Protein AF-A0A445HXG4-F1 (afdb_monomer_lite)

Structure (mmCIF, N/CA/C/O backbone):
data_AF-A0A445HXG4-F1
#
_entry.id   AF-A0A445HXG4-F1
#
loop_
_atom_site.group_PDB
_atom_site.id
_atom_site.type_symbol
_atom_site.label_atom_id
_atom_site.label_alt_id
_atom_site.label_comp_id
_atom_site.label_asym_id
_atom_site.label_entity_id
_atom_site.label_seq_id
_atom_site.pdbx_PDB_ins_code
_atom_site.Cartn_x
_atom_site.Cartn_y
_atom_site.Cartn_z
_atom_site.occupancy
_atom_site.B_iso_or_equiv
_atom_site.auth_seq_id
_atom_site.auth_comp_id
_atom_site.auth_asym_id
_atom_site.auth_atom_id
_atom_site.pdbx_PDB_model_num
ATOM 1 N N . MET A 1 1 ? 8.205 -11.556 -1.031 1.00 90.38 1 MET A N 1
ATOM 2 C CA . MET A 1 1 ? 7.717 -12.952 -0.885 1.00 90.38 1 MET A CA 1
ATOM 3 C C . MET A 1 1 ? 8.043 -13.548 0.483 1.00 90.38 1 MET A C 1
ATOM 5 O O . MET A 1 1 ? 7.113 -13.716 1.252 1.00 90.38 1 MET A O 1
ATOM 9 N N . HIS A 1 2 ? 9.310 -13.833 0.822 1.00 92.19 2 HIS A N 1
ATOM 10 C CA . HIS A 1 2 ? 9.654 -14.517 2.085 1.00 92.19 2 HIS A CA 1
ATOM 11 C C . HIS A 1 2 ? 9.122 -13.829 3.350 1.00 92.19 2 HIS A C 1
ATOM 13 O O . HIS A 1 2 ? 8.624 -14.517 4.227 1.00 92.19 2 HIS A O 1
ATOM 19 N N . ALA A 1 3 ? 9.141 -12.494 3.415 1.00 92.19 3 ALA A N 1
ATOM 20 C CA . ALA A 1 3 ? 8.536 -11.758 4.528 1.00 92.19 3 ALA A CA 1
ATOM 21 C C . ALA A 1 3 ? 7.032 -12.061 4.690 1.00 92.19 3 ALA A C 1
ATOM 23 O O . ALA A 1 3 ? 6.574 -12.327 5.792 1.00 92.19 3 ALA A O 1
ATOM 24 N N . LEU A 1 4 ? 6.277 -12.116 3.585 1.00 95.38 4 LEU A N 1
ATOM 25 C CA . LEU A 1 4 ? 4.840 -12.421 3.608 1.00 95.38 4 LEU A CA 1
ATOM 26 C C . LEU A 1 4 ? 4.552 -13.859 4.058 1.00 95.38 4 LEU A C 1
ATOM 28 O O . LEU A 1 4 ? 3.513 -14.112 4.650 1.00 95.38 4 LEU A O 1
ATOM 32 N N . MET A 1 5 ? 5.476 -14.792 3.811 1.00 94.62 5 MET A N 1
ATOM 33 C CA . MET A 1 5 ? 5.358 -16.182 4.274 1.00 94.62 5 MET A CA 1
ATOM 34 C C . MET A 1 5 ? 5.528 -16.325 5.792 1.00 94.62 5 MET A C 1
ATOM 36 O O . MET A 1 5 ? 5.181 -17.366 6.340 1.00 94.62 5 MET A O 1
ATOM 40 N N . LEU A 1 6 ? 6.089 -15.314 6.463 1.00 95.38 6 LEU A N 1
ATOM 41 C CA . LEU A 1 6 ? 6.275 -15.294 7.915 1.00 95.38 6 LEU A CA 1
ATOM 42 C C . LEU A 1 6 ? 5.121 -14.602 8.648 1.00 95.38 6 LEU A C 1
ATOM 44 O O . LEU A 1 6 ? 5.099 -14.609 9.877 1.00 95.38 6 LEU A O 1
ATOM 48 N N . VAL A 1 7 ? 4.186 -13.981 7.922 1.00 95.56 7 VAL A N 1
ATOM 49 C CA . VAL A 1 7 ? 3.043 -13.289 8.524 1.00 95.56 7 VAL A CA 1
ATOM 50 C C . VAL A 1 7 ? 2.136 -14.333 9.188 1.00 95.56 7 VAL A C 1
ATOM 52 O O . VAL A 1 7 ? 1.724 -15.276 8.515 1.00 95.56 7 VAL A O 1
ATOM 55 N N . PRO A 1 8 ? 1.809 -14.193 10.487 1.00 94.25 8 PRO A N 1
ATOM 56 C CA . PRO A 1 8 ? 1.077 -15.223 11.230 1.00 94.25 8 PRO A CA 1
ATOM 57 C C . PRO A 1 8 ? -0.444 -15.211 10.985 1.00 94.25 8 PRO A C 1
ATOM 59 O O . PRO A 1 8 ? -1.157 -16.033 11.554 1.00 94.25 8 PRO A O 1
ATOM 62 N N . TYR A 1 9 ? -0.943 -14.279 10.170 1.00 95.94 9 TYR A N 1
ATOM 63 C CA . TYR A 1 9 ? -2.364 -14.076 9.879 1.00 95.94 9 TYR A CA 1
ATOM 64 C C . TYR A 1 9 ? -2.773 -14.686 8.533 1.00 95.94 9 TYR A C 1
ATOM 66 O O . TYR A 1 9 ? -1.938 -14.881 7.647 1.00 95.94 9 TYR A O 1
ATOM 74 N N . ASP A 1 10 ? -4.078 -14.903 8.344 1.00 95.69 10 ASP A N 1
ATOM 75 C CA . ASP A 1 10 ? -4.639 -15.303 7.052 1.00 95.69 10 ASP A CA 1
ATOM 76 C C . ASP A 1 10 ? -4.380 -14.217 5.997 1.00 95.69 10 ASP A C 1
ATOM 78 O O . ASP A 1 10 ? -4.964 -13.131 6.025 1.00 95.69 10 ASP A O 1
ATOM 82 N N . LEU A 1 11 ? -3.488 -14.516 5.051 1.00 96.25 11 LEU A N 1
ATOM 83 C CA . LEU A 1 11 ? -2.989 -13.551 4.077 1.00 96.25 11 LEU A CA 1
ATOM 84 C C . LEU A 1 11 ? -3.405 -13.920 2.650 1.00 96.25 11 LEU A C 1
ATOM 86 O O . LEU A 1 11 ? -3.175 -15.034 2.173 1.00 96.25 11 LEU A O 1
ATOM 90 N N . VAL A 1 12 ? -3.962 -12.938 1.935 1.00 97.69 12 VAL A N 1
ATOM 91 C CA . VAL A 1 12 ? -4.181 -12.994 0.484 1.00 97.69 12 VAL A CA 1
ATOM 92 C C . VAL A 1 12 ? -3.218 -12.031 -0.195 1.00 97.69 12 VAL A C 1
ATOM 94 O O . VAL A 1 12 ? -3.298 -10.820 -0.001 1.00 97.69 12 VAL A O 1
ATOM 97 N N . TRP A 1 13 ? -2.320 -12.558 -1.022 1.00 97.56 13 TRP A N 1
ATOM 98 C CA . TRP A 1 13 ? -1.345 -11.749 -1.742 1.00 97.56 13 TRP A CA 1
ATOM 99 C C . TRP A 1 13 ? -1.874 -11.364 -3.126 1.00 97.56 13 TRP A C 1
ATOM 101 O O . TRP A 1 13 ? -1.928 -12.186 -4.042 1.00 97.56 13 TRP A O 1
ATOM 111 N N . ILE A 1 14 ? -2.286 -10.105 -3.282 1.00 98.19 14 ILE A N 1
ATOM 112 C CA . ILE A 1 14 ? -2.720 -9.558 -4.572 1.00 98.19 14 ILE A CA 1
ATOM 113 C C . ILE A 1 14 ? -1.498 -8.994 -5.297 1.00 98.19 14 ILE A C 1
ATOM 115 O O . ILE A 1 14 ? -0.898 -8.023 -4.842 1.00 98.19 14 ILE A O 1
ATOM 119 N N . VAL A 1 15 ? -1.144 -9.594 -6.429 1.00 97.75 15 VAL A N 1
ATOM 120 C CA . VAL A 1 15 ? -0.002 -9.189 -7.254 1.00 97.75 15 VAL A CA 1
ATOM 121 C C . VAL A 1 15 ? -0.532 -8.568 -8.536 1.00 97.75 15 VAL A C 1
ATOM 123 O O . VAL A 1 15 ? -1.173 -9.247 -9.339 1.00 97.75 15 VAL A O 1
ATOM 126 N N . VAL A 1 16 ? -0.271 -7.273 -8.717 1.00 97.81 16 VAL A N 1
ATOM 127 C CA . VAL A 1 16 ? -0.623 -6.538 -9.936 1.00 97.81 16 VAL A CA 1
ATOM 128 C C . VAL A 1 16 ? 0.629 -6.371 -10.783 1.00 97.81 16 VAL A C 1
ATOM 130 O O . VAL A 1 16 ? 1.567 -5.696 -10.375 1.00 97.81 16 VAL A O 1
ATOM 133 N N . GLU A 1 17 ? 0.643 -6.973 -11.965 1.00 96.31 17 GLU A N 1
ATOM 134 C CA . GLU A 1 17 ? 1.802 -6.977 -12.856 1.00 96.31 17 GLU A CA 1
ATOM 135 C C . GLU A 1 17 ? 1.630 -5.979 -14.005 1.00 96.31 17 GLU A C 1
ATOM 137 O O . GLU A 1 17 ? 0.661 -6.042 -14.763 1.00 96.31 17 GLU A O 1
ATOM 142 N N . ALA A 1 18 ? 2.575 -5.051 -14.156 1.00 94.81 18 ALA A N 1
ATOM 143 C CA . ALA A 1 18 ? 2.566 -4.096 -15.260 1.00 94.81 18 ALA A CA 1
ATOM 144 C C . ALA A 1 18 ? 2.955 -4.773 -16.585 1.00 94.81 18 ALA A C 1
ATOM 146 O O . ALA A 1 18 ? 3.978 -5.442 -16.679 1.00 94.81 18 ALA A O 1
ATOM 147 N N . GLY A 1 19 ? 2.188 -4.526 -17.645 1.00 94.06 19 GLY A N 1
ATOM 148 C CA . GLY A 1 19 ? 2.407 -5.112 -18.968 1.00 94.06 19 GLY A CA 1
ATOM 149 C C . GLY A 1 19 ? 1.677 -6.435 -19.219 1.00 94.06 19 GLY A C 1
ATOM 150 O O . GLY A 1 19 ? 1.818 -6.978 -20.314 1.00 94.06 19 GLY A O 1
ATOM 151 N N . GLY A 1 20 ? 0.869 -6.905 -18.265 1.00 95.44 20 GLY A N 1
ATOM 152 C CA . GLY A 1 20 ? 0.110 -8.155 -18.355 1.00 95.44 20 GLY A CA 1
ATOM 153 C C . GLY A 1 20 ? 0.693 -9.279 -17.496 1.00 95.44 20 GLY A C 1
ATOM 154 O O . GLY A 1 20 ? 1.816 -9.186 -17.022 1.00 95.44 20 GLY A O 1
ATOM 155 N N . VAL A 1 21 ? -0.102 -10.332 -17.289 1.00 96.00 21 VAL A N 1
ATOM 156 C CA . VAL A 1 21 ? 0.290 -11.521 -16.515 1.00 96.00 21 VAL A CA 1
ATOM 157 C C . VAL A 1 21 ? 1.364 -12.304 -17.268 1.00 96.00 21 VAL A C 1
ATOM 159 O O . VAL A 1 21 ? 1.164 -12.631 -18.441 1.00 96.00 21 VAL A O 1
ATOM 162 N N . THR A 1 22 ? 2.459 -12.650 -16.592 1.00 95.25 22 THR A N 1
ATOM 163 C CA . THR A 1 22 ? 3.532 -13.488 -17.150 1.00 95.25 22 THR A CA 1
ATOM 164 C C . THR A 1 22 ? 3.681 -14.825 -16.419 1.00 95.25 22 THR A C 1
ATOM 166 O O . THR A 1 22 ? 3.305 -14.972 -15.251 1.00 95.25 22 THR A O 1
ATOM 169 N N . ASN A 1 23 ? 4.243 -15.822 -17.112 1.00 95.25 23 ASN A N 1
ATOM 170 C CA . ASN A 1 23 ? 4.499 -17.146 -16.533 1.00 95.25 23 ASN A CA 1
ATOM 171 C C . ASN A 1 23 ? 5.637 -17.097 -15.507 1.00 95.25 23 ASN A C 1
ATOM 173 O O . ASN A 1 23 ? 5.650 -17.872 -14.552 1.00 95.25 23 ASN A O 1
ATOM 177 N N . GLU A 1 24 ? 6.584 -16.185 -15.699 1.00 92.12 24 GLU A N 1
ATOM 178 C CA . GLU A 1 24 ? 7.724 -15.949 -14.827 1.00 92.12 24 GLU A CA 1
ATOM 179 C C . GLU A 1 24 ? 7.242 -15.484 -13.450 1.00 92.12 24 GLU A C 1
ATOM 181 O O . GLU A 1 24 ? 7.536 -16.132 -12.441 1.00 92.12 24 GLU A O 1
ATOM 186 N N . THR A 1 25 ? 6.423 -14.429 -13.414 1.00 94.00 25 THR A N 1
ATOM 187 C CA . THR A 1 25 ? 5.822 -13.925 -12.173 1.00 94.00 25 THR A CA 1
ATOM 188 C C . THR A 1 25 ? 4.926 -14.986 -11.536 1.00 94.00 25 THR A C 1
ATOM 190 O O . THR A 1 25 ? 5.062 -15.252 -10.340 1.00 94.00 25 THR A O 1
ATOM 193 N N . ALA A 1 26 ? 4.085 -15.668 -12.326 1.00 95.56 26 ALA A N 1
ATOM 194 C CA . ALA A 1 26 ? 3.209 -16.735 -11.836 1.00 95.56 26 ALA A CA 1
ATOM 195 C C . ALA A 1 26 ? 3.989 -17.898 -11.186 1.00 95.56 26 ALA A C 1
ATOM 197 O O . ALA A 1 26 ? 3.610 -18.394 -10.125 1.00 95.56 26 ALA A O 1
ATOM 198 N N . SER A 1 27 ? 5.113 -18.307 -11.782 1.00 94.44 27 SER A N 1
ATOM 199 C CA . SER A 1 27 ? 5.988 -19.360 -11.251 1.00 94.44 27 SER A CA 1
ATOM 200 C C . SER A 1 27 ? 6.65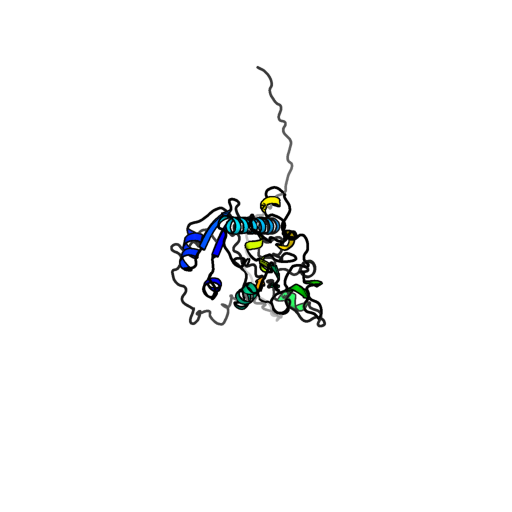4 -18.948 -9.935 1.00 94.44 27 SER A C 1
ATOM 202 O O . SER A 1 27 ? 6.747 -19.755 -9.008 1.00 94.44 27 SER A O 1
ATOM 204 N N . ILE A 1 28 ? 7.079 -17.686 -9.808 1.00 93.06 28 ILE A N 1
ATOM 205 C CA . ILE A 1 28 ? 7.682 -17.161 -8.574 1.00 93.06 28 ILE A CA 1
ATOM 206 C C . ILE A 1 28 ? 6.658 -17.145 -7.439 1.00 93.06 28 ILE A C 1
ATOM 208 O O . ILE A 1 28 ? 6.927 -17.677 -6.362 1.00 93.06 28 ILE A O 1
ATOM 212 N N . ILE A 1 29 ? 5.476 -16.570 -7.667 1.00 95.56 29 ILE A N 1
ATOM 213 C CA . ILE A 1 29 ? 4.462 -16.439 -6.613 1.00 95.56 29 ILE A CA 1
ATOM 214 C C . ILE A 1 29 ? 3.883 -17.801 -6.208 1.00 95.56 29 ILE A C 1
ATOM 216 O O . ILE A 1 29 ? 3.601 -18.003 -5.028 1.00 95.56 29 ILE A O 1
ATOM 220 N N . ALA A 1 30 ? 3.794 -18.767 -7.132 1.00 94.25 30 ALA A N 1
ATOM 221 C CA . ALA A 1 30 ? 3.345 -20.127 -6.831 1.00 94.25 30 ALA A CA 1
ATOM 222 C C . ALA A 1 30 ? 4.255 -20.837 -5.813 1.00 94.25 30 ALA A C 1
ATOM 224 O O . ALA A 1 30 ? 3.769 -21.597 -4.976 1.00 94.25 30 ALA A O 1
ATOM 225 N N . LYS A 1 31 ? 5.565 -20.544 -5.819 1.00 94.50 31 LYS A N 1
ATOM 226 C CA . LYS A 1 31 ? 6.529 -21.100 -4.850 1.00 94.50 31 LYS A CA 1
ATOM 227 C C . LYS A 1 31 ? 6.308 -20.605 -3.418 1.00 94.50 31 LYS A C 1
ATOM 229 O O . LYS A 1 31 ? 6.843 -21.206 -2.492 1.00 94.50 31 LYS A O 1
ATOM 234 N N . SER A 1 32 ? 5.543 -19.528 -3.221 1.00 94.69 32 SER A N 1
ATOM 235 C CA . SER A 1 32 ? 5.277 -18.986 -1.884 1.00 94.69 32 SER A CA 1
ATOM 236 C C . SER A 1 32 ? 4.337 -19.857 -1.046 1.00 94.69 32 SER A C 1
ATOM 238 O O . SER A 1 32 ? 4.368 -19.768 0.177 1.00 94.69 32 SER A O 1
ATOM 240 N N . GLY A 1 33 ? 3.479 -20.664 -1.684 1.00 93.56 33 GLY A N 1
ATOM 241 C CA . GLY A 1 33 ? 2.406 -21.401 -1.007 1.00 93.56 33 GLY A CA 1
ATOM 242 C C . GLY A 1 33 ? 1.288 -20.521 -0.425 1.00 93.56 33 GLY A C 1
ATOM 243 O O . GLY A 1 33 ? 0.362 -21.046 0.188 1.00 93.56 33 GLY A O 1
ATOM 244 N N . LEU A 1 34 ? 1.350 -19.199 -0.615 1.00 95.69 34 LEU A N 1
ATOM 245 C CA . LEU A 1 34 ? 0.332 -18.254 -0.159 1.00 95.69 34 LEU A CA 1
ATOM 246 C C . LEU A 1 34 ? -0.893 -18.286 -1.079 1.00 95.69 34 LEU A C 1
ATOM 248 O O . LEU A 1 34 ? -0.801 -18.618 -2.263 1.00 95.69 34 LEU A O 1
ATOM 252 N N . ARG A 1 35 ? -2.050 -17.859 -0.565 1.00 96.75 35 ARG A N 1
ATOM 253 C CA . ARG A 1 35 ? -3.216 -17.593 -1.412 1.00 96.75 35 ARG A CA 1
ATOM 254 C C . ARG A 1 35 ? -2.948 -16.335 -2.237 1.00 96.75 35 ARG A C 1
ATOM 256 O O . ARG A 1 35 ? -2.912 -15.237 -1.691 1.00 96.75 35 ARG A O 1
ATOM 263 N N . THR A 1 36 ? -2.788 -16.481 -3.549 1.00 97.31 36 THR A N 1
ATOM 264 C CA . THR A 1 36 ? -2.450 -15.368 -4.448 1.00 97.31 36 THR A CA 1
ATOM 265 C C . THR A 1 36 ? -3.600 -14.992 -5.378 1.00 97.31 36 THR A C 1
ATOM 267 O O . THR A 1 36 ? -4.286 -15.868 -5.903 1.00 97.31 36 THR A O 1
ATOM 270 N N . ILE A 1 37 ? -3.757 -13.698 -5.656 1.00 97.88 37 ILE A N 1
ATOM 271 C CA . ILE A 1 37 ? -4.572 -13.181 -6.763 1.00 97.88 37 ILE A CA 1
ATOM 272 C C . ILE A 1 37 ? -3.626 -12.436 -7.705 1.00 97.88 37 ILE A C 1
ATOM 274 O O . ILE A 1 37 ? -3.210 -11.317 -7.417 1.00 97.88 37 ILE A O 1
ATOM 278 N N . HIS A 1 38 ? -3.257 -13.074 -8.813 1.00 97.69 38 HIS A N 1
ATOM 279 C CA . HIS A 1 38 ? -2.346 -12.506 -9.809 1.00 97.69 38 HIS A CA 1
ATOM 280 C C . HIS A 1 38 ? -3.139 -11.899 -10.958 1.00 97.69 38 HIS A C 1
ATOM 282 O O . HIS A 1 38 ? -3.909 -12.590 -11.626 1.00 97.69 38 HIS A O 1
ATOM 288 N N . VAL A 1 39 ? -2.973 -10.598 -11.169 1.00 97.62 39 VAL A N 1
ATOM 289 C CA . VAL A 1 39 ? -3.697 -9.837 -12.188 1.00 97.62 39 VAL A CA 1
ATOM 290 C C . VAL A 1 39 ? -2.749 -8.973 -13.003 1.00 97.62 39 VAL A C 1
ATOM 292 O O . VAL A 1 39 ? -1.758 -8.449 -12.501 1.00 97.62 39 VAL A O 1
ATOM 295 N N . GLY A 1 40 ? -3.070 -8.812 -14.282 1.00 96.56 40 GLY A N 1
ATOM 296 C CA . GLY A 1 40 ? -2.293 -7.994 -15.203 1.00 96.56 40 GLY A CA 1
ATOM 297 C C . GLY A 1 40 ? -2.871 -6.590 -15.327 1.00 96.56 40 GLY A C 1
ATOM 298 O O . GLY A 1 40 ? -4.078 -6.418 -15.490 1.00 96.56 40 GLY A O 1
ATOM 299 N N . PHE A 1 41 ? -1.998 -5.592 -15.336 1.00 95.88 41 PHE A N 1
ATOM 300 C CA . PHE A 1 41 ? -2.302 -4.225 -15.728 1.00 95.88 41 PHE A CA 1
ATOM 301 C C . PHE A 1 41 ? -1.761 -3.987 -17.141 1.00 95.88 41 PHE A C 1
ATOM 303 O O . PHE A 1 41 ? -0.570 -4.150 -17.390 1.00 95.88 41 PHE A O 1
ATOM 310 N N . SER A 1 42 ? -2.626 -3.623 -18.090 1.00 93.75 42 SER A N 1
ATOM 311 C CA . SER A 1 42 ? -2.292 -3.625 -19.527 1.00 93.75 42 SER A CA 1
ATOM 312 C C . SER A 1 42 ? -1.117 -2.715 -19.906 1.00 93.75 42 SER A C 1
ATOM 314 O O . SER A 1 42 ? -0.382 -3.002 -20.851 1.00 93.75 42 SER A O 1
ATOM 316 N N . GLN A 1 43 ? -0.918 -1.619 -19.177 1.00 93.31 43 GLN A N 1
ATOM 317 C CA . GLN A 1 43 ? 0.169 -0.684 -19.432 1.00 93.31 43 GLN A CA 1
ATOM 318 C C . GLN A 1 43 ? 1.497 -1.205 -18.869 1.00 93.31 43 GLN A C 1
ATOM 320 O O . GLN A 1 43 ? 1.586 -1.570 -17.700 1.00 93.31 43 GLN A O 1
ATOM 325 N N . ARG A 1 44 ? 2.548 -1.185 -19.699 1.00 92.38 44 ARG A N 1
ATOM 326 C CA . ARG A 1 44 ? 3.924 -1.491 -19.277 1.00 92.38 44 ARG A CA 1
ATOM 327 C C . ARG A 1 44 ? 4.489 -0.394 -18.381 1.00 92.38 44 ARG A C 1
ATOM 329 O O . ARG A 1 44 ? 4.128 0.774 -18.531 1.00 92.38 44 ARG A O 1
ATOM 336 N N . MET A 1 45 ? 5.429 -0.771 -17.517 1.00 89.94 45 MET A N 1
ATOM 337 C CA . MET A 1 45 ? 6.115 0.171 -16.638 1.00 89.94 45 MET A CA 1
ATOM 338 C C . MET A 1 45 ? 6.867 1.243 -17.461 1.00 89.94 45 MET A C 1
ATOM 340 O O . MET A 1 45 ? 7.697 0.878 -18.297 1.00 89.94 45 MET A O 1
ATOM 344 N N . PRO A 1 46 ? 6.583 2.552 -17.278 1.00 88.44 46 PRO A N 1
ATOM 345 C CA . PRO A 1 46 ? 7.278 3.635 -17.974 1.00 88.44 46 PRO A CA 1
ATOM 346 C C . PRO A 1 46 ? 8.762 3.683 -17.618 1.00 88.44 46 PRO A C 1
ATOM 348 O O . PRO A 1 46 ? 9.177 3.090 -16.632 1.00 88.44 46 PRO A O 1
ATOM 351 N N . ASN A 1 47 ? 9.565 4.438 -18.368 1.00 82.12 47 ASN A N 1
ATOM 352 C CA . ASN A 1 47 ? 10.978 4.647 -18.023 1.00 82.12 47 ASN A CA 1
ATOM 353 C C . ASN A 1 47 ? 11.196 5.847 -17.089 1.00 82.12 47 ASN A C 1
ATOM 355 O O . ASN A 1 47 ? 12.156 5.853 -16.327 1.00 82.12 47 ASN A O 1
ATOM 359 N N . SER A 1 48 ? 10.328 6.865 -17.135 1.00 83.50 48 SER A N 1
ATOM 360 C CA . SER A 1 48 ? 10.448 8.029 -16.254 1.00 83.50 48 SER A CA 1
ATOM 361 C C . SER A 1 48 ? 9.835 7.754 -14.884 1.00 83.50 48 SER A C 1
ATOM 363 O O . SER A 1 48 ? 8.707 7.272 -14.777 1.00 83.50 48 SER A O 1
ATOM 365 N N . TRP A 1 49 ? 10.558 8.129 -13.829 1.00 80.88 49 TRP A N 1
ATOM 366 C CA . TRP A 1 49 ? 10.114 7.959 -12.445 1.00 80.88 49 TRP A CA 1
ATOM 367 C C . TRP A 1 49 ? 8.783 8.637 -12.149 1.00 80.88 49 TRP A C 1
ATOM 369 O O . TRP A 1 49 ? 7.929 8.067 -11.478 1.00 80.88 49 TRP A O 1
ATOM 379 N N . GLU A 1 50 ? 8.562 9.836 -12.680 1.00 82.94 50 GLU A N 1
ATOM 380 C CA . GLU A 1 50 ? 7.297 10.541 -12.491 1.00 82.94 50 GLU A CA 1
ATOM 381 C C . GLU A 1 50 ? 6.108 9.729 -13.031 1.00 82.94 50 GLU A C 1
ATOM 383 O O . GLU A 1 50 ? 5.111 9.555 -12.331 1.00 82.94 50 GLU A O 1
ATOM 388 N N . ALA A 1 51 ? 6.236 9.172 -14.240 1.00 86.25 51 ALA A N 1
ATOM 389 C CA . ALA A 1 51 ? 5.189 8.363 -14.854 1.00 86.25 51 ALA A CA 1
ATOM 390 C C . ALA A 1 51 ? 5.046 6.983 -14.194 1.00 86.25 51 ALA A C 1
ATOM 392 O O . ALA A 1 51 ? 3.930 6.465 -14.136 1.00 86.25 51 ALA A O 1
ATOM 393 N N . ARG A 1 52 ? 6.140 6.400 -13.678 1.00 87.88 52 ARG A N 1
ATOM 394 C CA . ARG A 1 52 ? 6.102 5.157 -12.889 1.00 87.88 52 ARG A CA 1
ATOM 395 C C . ARG A 1 52 ? 5.228 5.315 -11.653 1.00 87.88 52 ARG A C 1
ATOM 397 O O . ARG A 1 52 ? 4.249 4.590 -11.541 1.00 87.88 52 ARG A O 1
ATOM 404 N N . HIS A 1 53 ? 5.481 6.325 -10.818 1.00 87.19 53 HIS A N 1
ATOM 405 C CA . HIS A 1 53 ? 4.662 6.581 -9.625 1.00 87.19 53 HIS A CA 1
ATOM 406 C C . HIS A 1 53 ? 3.164 6.717 -9.965 1.00 87.19 53 HIS A C 1
ATOM 408 O O . HIS A 1 53 ? 2.313 6.131 -9.299 1.00 87.19 53 HIS A O 1
ATOM 414 N N . LYS A 1 54 ? 2.826 7.430 -11.054 1.00 89.31 54 LYS A N 1
ATOM 415 C CA . LYS A 1 54 ? 1.431 7.563 -11.520 1.00 89.31 54 LYS A CA 1
ATOM 416 C C . LYS A 1 54 ? 0.833 6.227 -11.972 1.00 89.31 54 LYS A C 1
ATOM 418 O O . LYS A 1 54 ? -0.360 5.982 -11.780 1.00 89.31 54 LYS A O 1
ATOM 423 N N . LEU A 1 55 ? 1.622 5.364 -12.617 1.00 91.56 55 LEU A N 1
ATOM 424 C CA . LEU A 1 55 ? 1.173 4.027 -13.001 1.00 91.56 55 LEU A CA 1
ATOM 425 C C . LEU A 1 55 ? 0.946 3.142 -11.770 1.00 91.56 55 LEU A C 1
ATOM 427 O O . LEU A 1 55 ? -0.101 2.506 -11.682 1.00 91.56 55 LEU A O 1
ATOM 431 N N . GLU A 1 56 ? 1.869 3.140 -10.814 1.00 92.56 56 GLU A N 1
ATOM 432 C CA . GLU A 1 56 ? 1.757 2.347 -9.587 1.00 92.56 56 GLU A CA 1
ATOM 433 C C . GLU A 1 56 ? 0.515 2.719 -8.776 1.00 92.56 56 GLU A C 1
ATOM 435 O O . GLU A 1 56 ? -0.226 1.834 -8.353 1.00 92.56 56 GLU A O 1
ATOM 440 N N . SER A 1 57 ? 0.211 4.013 -8.621 1.00 92.56 57 SER A N 1
ATOM 441 C CA . SER A 1 57 ? -1.039 4.446 -7.983 1.00 92.56 57 SER A CA 1
ATOM 442 C C . SER A 1 57 ? -2.271 3.864 -8.682 1.00 92.56 57 SER A C 1
ATOM 444 O O . SER A 1 57 ? -3.183 3.365 -8.021 1.00 92.56 57 SER A O 1
ATOM 446 N N . ARG A 1 58 ? -2.296 3.845 -10.022 1.00 92.44 58 ARG A N 1
ATOM 447 C CA . ARG A 1 58 ? -3.394 3.225 -10.787 1.00 92.44 58 ARG A CA 1
ATOM 448 C C . ARG A 1 58 ? -3.448 1.707 -10.611 1.00 92.44 58 ARG A C 1
ATOM 450 O O . ARG A 1 58 ? -4.544 1.153 -10.530 1.00 92.44 58 ARG A O 1
ATOM 457 N N . MET A 1 59 ? -2.302 1.040 -10.501 1.00 95.19 59 MET A N 1
ATOM 458 C CA . MET A 1 59 ? -2.229 -0.391 -10.191 1.00 95.19 59 MET A CA 1
ATOM 459 C C . MET A 1 59 ? -2.774 -0.691 -8.785 1.00 95.19 59 MET A C 1
ATOM 461 O O . MET A 1 59 ? -3.554 -1.629 -8.624 1.00 95.19 59 MET A O 1
ATOM 465 N N . ARG A 1 60 ? -2.461 0.141 -7.782 1.00 95.50 60 ARG A N 1
ATOM 466 C CA . ARG A 1 60 ? -3.010 0.019 -6.417 1.00 95.50 60 ARG A CA 1
ATOM 467 C C . ARG A 1 60 ? -4.529 0.214 -6.399 1.00 95.50 60 ARG A C 1
ATOM 469 O O . ARG A 1 60 ? -5.241 -0.582 -5.792 1.00 95.50 60 ARG A O 1
ATOM 476 N N . LEU A 1 61 ? -5.056 1.197 -7.132 1.00 94.31 61 LEU A N 1
ATOM 477 C CA . LEU A 1 61 ? -6.509 1.366 -7.299 1.00 94.31 61 LEU A CA 1
ATOM 478 C C . LEU A 1 61 ? -7.157 0.162 -7.993 1.00 94.31 61 LEU A C 1
ATOM 480 O O . LEU A 1 61 ? -8.239 -0.271 -7.595 1.00 94.31 61 LEU A O 1
ATOM 484 N N . HIS A 1 62 ? -6.496 -0.405 -9.006 1.00 94.81 62 HIS A N 1
ATOM 485 C CA . HIS A 1 62 ? -6.958 -1.623 -9.665 1.00 94.81 62 HIS A CA 1
ATOM 486 C C . HIS A 1 62 ? -7.046 -2.802 -8.679 1.00 94.81 62 HIS A C 1
ATOM 488 O O . HIS A 1 62 ? -8.064 -3.495 -8.656 1.00 94.81 62 HIS A O 1
ATOM 494 N N . ALA A 1 63 ? -6.055 -2.969 -7.796 1.00 96.75 63 ALA A N 1
ATOM 495 C CA . ALA A 1 63 ? -6.105 -3.958 -6.715 1.00 96.75 63 ALA A CA 1
ATOM 496 C C . ALA A 1 63 ? -7.278 -3.714 -5.750 1.00 96.75 63 ALA A C 1
ATOM 498 O O . ALA A 1 63 ? -8.017 -4.643 -5.430 1.00 96.75 63 ALA A O 1
ATOM 499 N N . LEU A 1 64 ? -7.519 -2.465 -5.336 1.00 96.00 64 LEU A N 1
ATOM 500 C CA . LEU A 1 64 ? -8.650 -2.129 -4.459 1.00 96.00 64 LEU A CA 1
ATOM 501 C C . LEU A 1 64 ? -10.013 -2.437 -5.103 1.00 96.00 64 LEU A C 1
ATOM 503 O O . LEU A 1 64 ? -10.958 -2.820 -4.410 1.00 96.00 64 LEU A O 1
ATOM 507 N N . ARG A 1 65 ? -10.130 -2.329 -6.432 1.00 94.62 65 ARG A N 1
ATOM 508 C CA . ARG A 1 65 ? -11.339 -2.754 -7.160 1.00 94.62 65 ARG A CA 1
ATOM 509 C C . ARG A 1 65 ? -11.539 -4.265 -7.116 1.00 94.62 65 ARG A C 1
ATOM 511 O O . ARG A 1 65 ? -12.680 -4.712 -7.047 1.00 94.62 65 ARG A O 1
ATOM 518 N N . ILE A 1 66 ? -10.460 -5.043 -7.115 1.00 95.88 66 ILE A N 1
ATOM 519 C CA . ILE A 1 66 ? -10.525 -6.498 -6.942 1.00 95.88 66 ILE A CA 1
ATOM 520 C C . ILE A 1 66 ? -10.953 -6.839 -5.515 1.00 95.88 66 ILE A C 1
ATOM 522 O O . ILE A 1 66 ? -11.885 -7.619 -5.350 1.00 95.88 66 ILE A O 1
ATOM 526 N N . VAL A 1 67 ? -10.376 -6.185 -4.499 1.00 96.69 67 VAL A N 1
ATOM 527 C CA . VAL A 1 67 ? -10.810 -6.317 -3.091 1.00 96.69 67 VAL A CA 1
ATOM 528 C C . VAL A 1 67 ? -12.314 -6.057 -2.953 1.00 96.69 67 VAL A C 1
ATOM 530 O O . VAL A 1 67 ? -13.024 -6.848 -2.335 1.00 96.69 67 VAL A O 1
ATOM 533 N N . ARG A 1 68 ? -12.816 -4.986 -3.587 1.00 94.31 68 ARG A N 1
ATOM 534 C CA . ARG A 1 68 ? -14.249 -4.656 -3.661 1.00 94.31 68 ARG A CA 1
ATOM 535 C C . ARG A 1 68 ? -15.061 -5.752 -4.354 1.00 94.31 68 ARG A C 1
ATOM 537 O O . ARG A 1 68 ? -16.105 -6.142 -3.841 1.00 94.31 68 ARG A O 1
ATOM 544 N N . LYS A 1 69 ? -14.628 -6.198 -5.534 1.00 94.25 69 LYS A N 1
ATOM 545 C CA . LYS A 1 69 ? -15.363 -7.158 -6.372 1.00 94.25 69 LYS A CA 1
ATOM 546 C C . LYS A 1 69 ? -15.479 -8.525 -5.699 1.00 94.25 69 LYS A C 1
ATOM 548 O O . LYS A 1 69 ? -16.562 -9.097 -5.674 1.00 94.25 69 LYS A O 1
ATOM 553 N N . GLU A 1 70 ? -14.375 -9.012 -5.148 1.00 94.88 70 GLU A N 1
ATOM 554 C CA . GLU A 1 70 ? -14.280 -10.319 -4.492 1.00 94.88 70 GLU A CA 1
ATOM 555 C C . GLU A 1 70 ? -14.757 -10.278 -3.027 1.00 94.88 70 GLU A C 1
ATOM 557 O O . GLU A 1 70 ? -14.783 -11.312 -2.366 1.00 94.88 70 GLU A O 1
ATOM 562 N N . LYS A 1 71 ? -15.138 -9.092 -2.515 1.00 93.31 71 LYS A N 1
ATOM 563 C CA . LYS A 1 71 ? -15.558 -8.849 -1.123 1.00 93.31 71 LYS A CA 1
ATOM 564 C C . LYS A 1 71 ? -14.586 -9.450 -0.100 1.00 93.31 71 LYS A C 1
ATOM 566 O O . LYS A 1 71 ? -14.994 -10.120 0.846 1.00 93.31 71 LYS A O 1
ATOM 571 N N . LEU A 1 72 ? -13.290 -9.221 -0.308 1.00 95.25 72 LEU A N 1
ATOM 572 C CA . LEU A 1 72 ? -12.260 -9.681 0.624 1.00 95.25 72 LEU A CA 1
ATOM 573 C C . LEU A 1 72 ? -12.366 -8.864 1.912 1.00 95.25 72 LEU A C 1
ATOM 575 O O . LEU A 1 72 ? -12.167 -7.652 1.858 1.00 95.25 72 LEU A O 1
ATOM 579 N N . ASP A 1 73 ? -12.723 -9.515 3.022 1.00 94.62 73 ASP A N 1
ATOM 580 C CA . ASP A 1 73 ? -12.858 -8.889 4.345 1.00 94.62 73 ASP A CA 1
ATOM 581 C C . ASP A 1 73 ? -11.530 -8.948 5.104 1.00 94.62 73 ASP A C 1
ATOM 583 O O . ASP A 1 73 ? -10.830 -9.960 5.058 1.00 94.62 73 ASP A O 1
ATOM 587 N N . GLY A 1 74 ? -11.188 -7.862 5.795 1.00 95.56 74 GLY A N 1
ATOM 588 C CA . GLY A 1 74 ? -9.916 -7.703 6.503 1.00 95.56 74 GLY A CA 1
ATOM 589 C C . GLY A 1 74 ? -9.206 -6.381 6.207 1.00 95.56 74 GLY A C 1
ATOM 590 O O . GLY A 1 74 ? -9.828 -5.399 5.784 1.00 95.56 74 GLY A O 1
ATOM 591 N N . VAL A 1 75 ? -7.893 -6.363 6.432 1.00 97.12 75 VAL A N 1
ATOM 592 C CA . VAL A 1 75 ? -7.030 -5.180 6.294 1.00 97.12 75 VAL A CA 1
ATOM 593 C C . VAL A 1 75 ? -6.157 -5.266 5.041 1.00 97.12 75 VAL A C 1
ATOM 595 O O . VAL A 1 75 ? -5.650 -6.323 4.676 1.00 97.12 75 VAL A O 1
ATOM 598 N N . VAL A 1 76 ? -5.991 -4.137 4.362 1.00 97.81 76 VAL A N 1
ATOM 599 C CA . VAL A 1 76 ? -5.194 -3.978 3.146 1.00 97.81 76 VAL A CA 1
ATOM 600 C C . VAL A 1 76 ? -3.917 -3.230 3.504 1.00 97.81 76 VAL A C 1
ATOM 602 O O . VAL A 1 76 ? -3.966 -2.070 3.912 1.00 97.81 76 VAL A O 1
ATOM 605 N N . VAL A 1 77 ? -2.778 -3.891 3.309 1.00 97.38 77 VAL A N 1
ATOM 606 C CA . VAL A 1 77 ? -1.435 -3.311 3.438 1.00 97.38 77 VAL A CA 1
ATOM 607 C C . VAL A 1 77 ? -0.852 -3.136 2.038 1.00 97.38 77 VAL A C 1
ATOM 609 O O . VAL A 1 77 ? -0.834 -4.086 1.252 1.00 97.38 77 VAL A O 1
ATOM 612 N N . PHE A 1 78 ? -0.368 -1.937 1.708 1.00 96.75 78 PHE A N 1
ATOM 613 C CA . PHE A 1 78 ? 0.327 -1.700 0.441 1.00 96.75 78 PHE A CA 1
ATOM 614 C C . PHE A 1 78 ? 1.813 -2.033 0.590 1.00 96.75 78 PHE A C 1
ATOM 616 O O . PHE A 1 78 ? 2.548 -1.341 1.293 1.00 96.75 78 PHE A O 1
ATOM 623 N N . ALA A 1 79 ? 2.255 -3.097 -0.075 1.00 94.56 79 ALA A N 1
ATOM 624 C CA . ALA A 1 79 ? 3.642 -3.541 -0.056 1.00 94.56 79 ALA A CA 1
ATOM 625 C C . ALA A 1 79 ? 4.244 -3.438 -1.458 1.00 94.56 79 ALA A C 1
ATOM 627 O O . ALA A 1 79 ? 3.869 -4.200 -2.351 1.00 94.56 79 ALA A O 1
ATOM 628 N N . ASP A 1 80 ? 5.163 -2.491 -1.633 1.00 91.25 80 ASP A N 1
ATOM 629 C CA . ASP A 1 80 ? 5.972 -2.403 -2.846 1.00 91.25 80 ASP A CA 1
ATOM 630 C C . ASP A 1 80 ? 7.036 -3.508 -2.821 1.00 91.25 80 ASP A C 1
ATOM 632 O O . ASP A 1 80 ? 7.474 -3.950 -1.758 1.00 91.25 80 ASP A O 1
ATOM 636 N N . ASP A 1 81 ? 7.443 -3.977 -3.993 1.00 89.38 81 ASP A N 1
ATOM 637 C CA . ASP A 1 81 ? 8.310 -5.147 -4.156 1.00 89.38 81 ASP A CA 1
ATOM 638 C C . ASP A 1 81 ? 9.749 -4.946 -3.653 1.00 89.38 81 ASP A C 1
ATOM 640 O O . ASP A 1 81 ? 10.413 -5.929 -3.313 1.00 89.38 81 ASP A O 1
ATOM 644 N N . SER A 1 82 ? 10.210 -3.697 -3.557 1.00 88.31 82 SER A N 1
ATOM 645 C CA . SER A 1 82 ? 11.550 -3.340 -3.085 1.00 88.31 82 SER A CA 1
ATOM 646 C C . SER A 1 82 ? 11.621 -2.895 -1.617 1.00 88.31 82 SER A C 1
ATOM 648 O O . SER A 1 82 ? 12.721 -2.765 -1.074 1.00 88.31 82 SER A O 1
ATOM 650 N N . ASN A 1 83 ? 10.481 -2.661 -0.960 1.00 92.06 83 ASN A N 1
ATOM 651 C CA . ASN A 1 83 ? 10.453 -2.166 0.417 1.00 92.06 83 ASN A CA 1
ATOM 652 C C . ASN A 1 83 ? 10.839 -3.249 1.434 1.00 92.06 83 ASN A C 1
ATOM 654 O O . ASN A 1 83 ? 10.650 -4.450 1.226 1.00 92.06 83 ASN A O 1
ATOM 658 N N . MET A 1 84 ? 11.344 -2.806 2.588 1.00 92.75 84 MET A N 1
ATOM 659 C CA . MET A 1 84 ? 11.604 -3.677 3.734 1.00 92.75 84 MET A CA 1
ATOM 660 C C . MET A 1 84 ? 10.523 -3.473 4.793 1.00 92.75 84 MET A C 1
ATOM 662 O O . MET A 1 84 ? 10.263 -2.350 5.221 1.00 92.75 84 MET A O 1
ATOM 666 N N . HIS A 1 85 ? 9.910 -4.565 5.238 1.00 92.44 85 HIS A N 1
ATOM 667 C CA . HIS A 1 85 ? 8.788 -4.546 6.174 1.00 92.44 85 HIS A CA 1
ATOM 668 C C . HIS A 1 85 ? 9.189 -5.217 7.488 1.00 92.44 85 HIS A C 1
ATOM 670 O O . HIS A 1 85 ? 9.694 -6.341 7.466 1.00 92.44 85 HIS A O 1
ATOM 676 N N . SER A 1 86 ? 8.947 -4.550 8.621 1.00 94.56 86 SER A N 1
ATOM 677 C CA . SER A 1 86 ? 8.986 -5.214 9.927 1.00 94.56 86 SER A CA 1
ATOM 678 C C . SER A 1 86 ? 7.806 -6.179 10.051 1.00 94.56 86 SER A C 1
ATOM 680 O O . SER A 1 86 ? 6.737 -5.924 9.497 1.00 94.56 86 SER A O 1
ATOM 682 N N . MET A 1 87 ? 7.965 -7.265 10.809 1.00 94.75 87 MET A N 1
ATOM 683 C CA . MET A 1 87 ? 6.839 -8.156 11.111 1.00 94.75 87 MET A CA 1
ATOM 684 C C . MET A 1 87 ? 5.783 -7.457 11.978 1.00 94.75 87 MET A C 1
ATOM 686 O O . MET A 1 87 ? 4.592 -7.648 11.754 1.00 94.75 87 MET A O 1
ATOM 690 N N . GLU A 1 88 ? 6.221 -6.557 12.863 1.00 95.31 88 GLU A N 1
ATOM 691 C CA . GLU A 1 88 ? 5.356 -5.746 13.733 1.00 95.31 88 GLU A CA 1
ATOM 692 C C . GLU A 1 88 ? 4.385 -4.857 12.938 1.00 95.31 88 GLU A C 1
ATOM 694 O O . GLU A 1 88 ? 3.301 -4.541 13.421 1.00 95.31 88 GLU A O 1
ATOM 699 N N . LEU A 1 89 ? 4.721 -4.494 11.690 1.00 96.19 89 LEU A N 1
ATOM 700 C CA . LEU A 1 89 ? 3.807 -3.767 10.801 1.00 96.19 89 LEU A CA 1
ATOM 701 C C . LEU A 1 89 ? 2.492 -4.528 10.606 1.00 96.19 89 LEU A C 1
ATOM 703 O O . LEU A 1 89 ? 1.426 -3.918 10.569 1.00 96.19 89 LEU A O 1
ATOM 707 N N . PHE A 1 90 ? 2.570 -5.850 10.447 1.00 96.56 90 PHE A N 1
ATOM 708 C CA . PHE A 1 90 ? 1.400 -6.685 10.186 1.00 96.56 90 PHE A CA 1
ATOM 709 C C . PHE A 1 90 ? 0.553 -6.892 11.439 1.00 96.56 90 PHE A C 1
ATOM 711 O O . PHE A 1 90 ? -0.656 -7.066 11.302 1.00 96.56 90 PHE A O 1
ATOM 718 N N . ASP A 1 91 ? 1.168 -6.831 12.622 1.00 95.69 91 ASP A N 1
ATOM 719 C CA . ASP A 1 91 ? 0.475 -6.851 13.912 1.00 95.69 91 ASP A CA 1
ATOM 720 C C . ASP A 1 91 ? -0.258 -5.525 14.149 1.00 95.69 91 ASP A C 1
ATOM 722 O O . ASP A 1 91 ? -1.463 -5.511 14.398 1.00 95.69 91 ASP A O 1
ATOM 726 N N . GLU A 1 92 ? 0.435 -4.397 13.970 1.00 95.69 92 GLU A N 1
ATOM 727 C CA . GLU A 1 92 ? -0.147 -3.053 14.081 1.00 95.69 92 GLU A CA 1
ATOM 728 C C . GLU A 1 92 ? -1.284 -2.834 13.076 1.00 95.69 92 GLU A C 1
ATOM 730 O O . GLU A 1 92 ? -2.309 -2.234 13.408 1.00 95.69 92 GLU A O 1
ATOM 735 N N . ALA A 1 93 ? -1.146 -3.370 11.860 1.00 96.38 93 ALA A N 1
ATOM 736 C CA . ALA A 1 93 ? -2.178 -3.306 10.833 1.00 96.38 93 ALA A CA 1
ATOM 737 C C . ALA A 1 93 ? -3.504 -3.947 11.272 1.00 96.38 93 ALA A C 1
ATOM 739 O O . ALA A 1 93 ? -4.551 -3.484 10.824 1.00 96.38 93 ALA A O 1
ATOM 740 N N . GLN A 1 94 ? -3.496 -4.961 12.148 1.00 95.69 94 GLN A N 1
ATOM 741 C CA . GLN A 1 94 ? -4.733 -5.598 12.629 1.00 95.69 94 GLN A CA 1
ATOM 742 C C . GLN A 1 94 ? -5.563 -4.686 13.538 1.00 95.69 94 GLN A C 1
ATOM 744 O O . GLN A 1 94 ? -6.767 -4.892 13.677 1.00 95.69 94 GLN A O 1
ATOM 749 N N . ASN A 1 95 ? -4.943 -3.672 14.146 1.00 93.00 95 ASN A N 1
ATOM 750 C CA . ASN A 1 95 ? -5.607 -2.779 15.097 1.00 93.00 95 ASN A CA 1
ATOM 751 C C . ASN A 1 95 ? -6.396 -1.649 14.417 1.00 93.00 95 ASN A C 1
ATOM 753 O O . ASN A 1 95 ? -7.064 -0.871 15.099 1.00 93.00 95 ASN A O 1
ATOM 757 N N . VAL A 1 96 ? -6.311 -1.527 13.089 1.00 94.31 96 VAL A N 1
ATOM 758 C CA . VAL A 1 96 ? -6.949 -0.437 12.349 1.00 94.31 96 VAL A CA 1
ATOM 759 C C . VAL A 1 96 ? -8.465 -0.622 12.280 1.00 94.31 96 VAL A C 1
ATOM 761 O O . VAL A 1 96 ? -8.966 -1.662 11.847 1.00 94.31 96 VAL A O 1
ATOM 764 N N . ASN A 1 97 ? -9.222 0.417 12.630 1.00 91.38 97 ASN A N 1
ATOM 765 C CA . ASN A 1 97 ? -10.672 0.386 12.455 1.00 91.38 97 ASN A CA 1
ATOM 766 C C . ASN A 1 97 ? -11.056 0.730 11.017 1.00 91.38 97 ASN A C 1
ATOM 768 O O . ASN A 1 97 ? -11.856 0.026 10.399 1.00 91.38 97 ASN A O 1
ATOM 772 N N . TRP A 1 98 ? -10.471 1.795 10.472 1.00 90.81 98 TRP A N 1
ATOM 773 C CA . TRP A 1 98 ? -10.785 2.278 9.134 1.00 90.81 98 TRP A CA 1
ATOM 774 C C . TRP A 1 98 ? -9.546 2.554 8.296 1.00 90.81 98 TRP A C 1
ATOM 776 O O . TRP A 1 98 ? -9.375 1.930 7.251 1.00 90.81 98 TRP A O 1
ATOM 786 N N . ILE A 1 99 ? -8.695 3.488 8.710 1.00 94.75 99 ILE A N 1
ATOM 787 C CA . ILE A 1 99 ? -7.479 3.820 7.967 1.00 94.75 99 ILE A CA 1
ATOM 788 C C . ILE A 1 99 ? -6.362 4.185 8.931 1.00 94.75 99 ILE A C 1
ATOM 790 O O . ILE A 1 99 ? -6.498 5.088 9.750 1.00 94.75 99 ILE A O 1
ATOM 794 N N . GLY A 1 100 ? -5.254 3.470 8.805 1.00 95.75 100 GLY A N 1
ATOM 795 C CA . GLY A 1 100 ? -4.076 3.587 9.637 1.00 95.75 100 GLY A CA 1
ATOM 796 C C . GLY A 1 100 ? -2.951 4.274 8.881 1.00 95.75 100 GLY A C 1
ATOM 797 O O . GLY A 1 100 ? -2.831 4.116 7.664 1.00 95.75 100 GLY A O 1
ATOM 798 N N . ALA A 1 101 ? -2.118 5.012 9.603 1.00 96.81 101 ALA A N 1
ATOM 799 C CA . ALA A 1 101 ? -0.867 5.559 9.095 1.00 96.81 101 ALA A CA 1
ATOM 800 C C . ALA A 1 101 ? 0.303 5.110 9.970 1.00 96.81 101 ALA A C 1
ATOM 802 O O . ALA A 1 101 ? 0.232 5.206 11.194 1.00 96.81 101 ALA A O 1
ATOM 803 N N . VAL A 1 102 ? 1.384 4.662 9.338 1.00 96.44 102 VAL A N 1
ATOM 804 C CA . VAL A 1 102 ? 2.631 4.235 9.986 1.00 96.44 102 VAL A CA 1
ATOM 805 C C . VAL A 1 102 ? 3.787 5.124 9.548 1.00 96.44 102 VAL A C 1
ATOM 807 O O . VAL A 1 102 ? 3.726 5.775 8.503 1.00 96.44 102 VAL A O 1
ATOM 810 N N . SER A 1 103 ? 4.860 5.134 10.336 1.00 95.44 103 SER A N 1
ATOM 811 C CA . SER A 1 103 ? 6.088 5.812 9.935 1.00 95.44 103 SER A CA 1
ATOM 812 C C . SER A 1 103 ? 6.953 4.952 9.023 1.00 95.44 103 SER A C 1
ATOM 814 O O . SER A 1 103 ? 7.179 3.764 9.270 1.00 95.44 103 SER A O 1
ATOM 816 N N . VAL A 1 104 ? 7.465 5.601 7.982 1.00 95.62 104 VAL A N 1
ATOM 817 C CA . VAL A 1 104 ? 8.278 5.036 6.911 1.00 95.62 104 VAL A CA 1
ATOM 818 C C . VAL A 1 104 ? 9.666 5.666 6.952 1.00 95.62 104 VAL A C 1
ATOM 820 O O . VAL A 1 104 ? 9.815 6.872 6.753 1.00 95.62 104 VAL A O 1
ATOM 823 N N . GLY A 1 105 ? 10.690 4.855 7.198 1.00 93.75 105 GLY A N 1
ATOM 824 C CA . GLY A 1 105 ? 12.087 5.271 7.107 1.00 93.75 105 GLY A CA 1
ATOM 825 C C . GLY A 1 105 ? 12.538 5.308 5.652 1.00 93.75 105 GLY A C 1
ATOM 826 O O . GLY A 1 105 ? 12.240 4.391 4.893 1.00 93.75 105 GLY A O 1
ATOM 827 N N . ILE A 1 106 ? 13.253 6.351 5.245 1.00 90.12 106 ILE A N 1
ATOM 828 C CA . ILE A 1 106 ? 13.715 6.502 3.864 1.00 90.12 106 ILE A CA 1
ATOM 829 C C . ILE A 1 106 ? 15.189 6.113 3.772 1.00 90.12 106 ILE A C 1
ATOM 831 O O . ILE A 1 106 ? 16.056 6.789 4.328 1.00 90.12 106 ILE A O 1
ATOM 835 N N . LEU A 1 107 ? 15.474 5.047 3.024 1.00 86.44 107 LEU A N 1
ATOM 836 C CA . LEU A 1 107 ? 16.830 4.584 2.743 1.00 86.44 107 LEU A CA 1
ATOM 837 C C . LEU A 1 107 ? 17.267 5.076 1.361 1.00 86.44 107 LEU A C 1
ATOM 839 O O . LEU A 1 107 ? 17.011 4.441 0.337 1.00 86.44 107 LEU A O 1
ATOM 843 N N . LEU A 1 108 ? 17.936 6.229 1.332 1.00 75.56 108 LEU A N 1
ATOM 844 C CA . LEU A 1 108 ? 18.565 6.748 0.117 1.00 75.56 108 LEU A CA 1
ATOM 845 C C . LEU A 1 108 ? 19.979 6.177 -0.013 1.00 75.56 108 LEU A C 1
ATOM 847 O O . LEU A 1 108 ? 20.756 6.220 0.938 1.00 75.56 108 LEU A O 1
ATOM 851 N N . HIS A 1 109 ? 20.337 5.690 -1.202 1.00 62.88 109 HIS A N 1
ATOM 852 C CA . HIS A 1 109 ? 21.740 5.441 -1.529 1.00 62.88 109 HIS A CA 1
ATOM 853 C C . HIS A 1 109 ? 22.447 6.792 -1.689 1.00 62.88 109 HIS A C 1
ATOM 855 O O . HIS A 1 109 ? 22.152 7.547 -2.619 1.00 62.88 109 HIS A O 1
ATOM 861 N N . SER A 1 110 ? 23.367 7.105 -0.782 1.00 53.97 110 SER A N 1
ATOM 862 C CA . SER A 1 110 ? 24.269 8.245 -0.910 1.00 53.97 110 SER A CA 1
ATOM 863 C C . SER A 1 110 ? 25.707 7.746 -0.963 1.00 53.97 110 SER A C 1
ATOM 865 O O . SER A 1 110 ? 26.121 7.001 -0.076 1.00 53.97 110 SER A O 1
ATOM 867 N N . ASP A 1 111 ? 26.470 8.160 -1.975 1.00 51.12 111 ASP A N 1
ATOM 868 C CA . ASP A 1 111 ? 27.908 7.894 -2.015 1.00 51.12 111 ASP A CA 1
ATOM 869 C C . ASP A 1 111 ? 28.587 8.500 -0.775 1.00 51.12 111 ASP A C 1
ATOM 871 O O . ASP A 1 111 ? 28.230 9.597 -0.327 1.00 51.12 111 ASP A O 1
ATOM 875 N N . GLU A 1 112 ? 29.584 7.793 -0.235 1.00 45.66 112 GLU A N 1
ATOM 876 C CA . GLU A 1 112 ? 30.308 8.125 1.006 1.00 45.66 112 GLU A CA 1
ATOM 877 C C . GLU A 1 112 ? 30.855 9.565 1.063 1.00 45.66 112 GLU A C 1
ATOM 879 O O . GLU A 1 112 ? 31.065 10.121 2.141 1.00 45.66 112 GLU A O 1
ATOM 884 N N . SER A 1 113 ? 31.047 10.212 -0.088 1.00 44.16 113 SER A N 1
ATOM 885 C CA . SER A 1 113 ? 31.519 11.597 -0.195 1.00 44.16 113 SER A CA 1
ATOM 886 C C . SER A 1 113 ? 30.513 12.648 0.295 1.00 44.16 113 SER A C 1
ATOM 888 O O . SER A 1 113 ? 30.882 13.803 0.505 1.00 44.16 113 SER A O 1
ATOM 890 N N . SER A 1 114 ? 29.251 12.268 0.503 1.00 44.38 114 SER A N 1
ATOM 891 C CA . SER A 1 114 ? 28.173 13.166 0.936 1.00 44.38 114 SER A CA 1
ATOM 892 C C . SER A 1 114 ? 28.017 13.280 2.460 1.00 44.38 114 SER A C 1
ATOM 894 O O . SER A 1 114 ? 27.399 14.238 2.931 1.00 44.38 114 SER A O 1
ATOM 896 N N . TYR A 1 115 ? 28.631 12.380 3.238 1.00 42.88 115 TYR A N 1
ATOM 897 C CA . TYR A 1 115 ? 28.651 12.455 4.706 1.00 42.88 115 TYR A CA 1
ATOM 898 C C . TYR A 1 115 ? 29.619 13.524 5.242 1.00 42.88 115 TYR A C 1
ATOM 900 O O . TYR A 1 115 ? 29.497 13.937 6.390 1.00 42.88 115 TYR A O 1
ATOM 908 N N . MET A 1 116 ? 30.554 14.023 4.421 1.00 35.78 116 MET A N 1
ATOM 909 C CA . MET A 1 116 ? 31.592 14.975 4.856 1.00 35.78 116 MET A CA 1
ATOM 910 C C . MET A 1 116 ? 31.164 16.456 4.845 1.00 35.78 116 MET A C 1
ATOM 912 O O . MET A 1 116 ? 31.981 17.325 5.136 1.00 35.78 116 MET A O 1
ATOM 916 N N . VAL A 1 117 ? 29.904 16.775 4.518 1.00 41.97 117 VAL A N 1
ATOM 917 C CA . VAL A 1 117 ? 29.378 18.163 4.539 1.00 41.97 117 VAL A CA 1
ATOM 918 C C . VAL A 1 117 ? 28.092 18.269 5.365 1.00 41.97 117 VAL A C 1
ATOM 920 O O . VAL A 1 117 ? 27.179 19.038 5.050 1.00 41.97 117 VAL A O 1
ATOM 923 N N . GLN A 1 118 ? 27.993 17.472 6.425 1.00 44.00 118 GLN A N 1
ATOM 924 C CA . GLN A 1 118 ? 27.078 17.775 7.517 1.00 44.00 118 GLN A CA 1
ATOM 925 C C . GLN A 1 118 ? 27.851 18.591 8.548 1.00 44.00 118 GLN A C 1
ATOM 927 O O . GLN A 1 118 ? 28.802 18.114 9.157 1.00 44.00 118 GLN A O 1
ATOM 932 N N . SER A 1 119 ? 27.469 19.860 8.679 1.00 38.81 119 SER A N 1
ATOM 933 C CA . SER A 1 119 ? 27.810 20.683 9.832 1.00 38.81 119 SER A CA 1
ATOM 934 C C . SER A 1 119 ? 27.439 19.922 11.104 1.00 38.81 119 SER A C 1
ATOM 936 O O . SER A 1 119 ? 26.319 19.427 11.212 1.00 38.81 119 SER A O 1
ATOM 938 N N . GLU A 1 120 ? 28.380 19.850 12.041 1.00 41.72 120 GLU A N 1
ATOM 939 C CA . GLU A 1 120 ? 28.368 19.064 13.284 1.00 41.72 120 GLU A CA 1
ATOM 940 C C . GLU A 1 120 ? 27.216 19.383 14.273 1.00 41.72 120 GLU A C 1
ATOM 942 O O . GLU A 1 120 ? 27.244 18.925 15.411 1.00 41.72 120 GLU A O 1
ATOM 947 N N . GLU A 1 121 ? 26.189 20.141 13.875 1.00 45.38 121 GLU A N 1
ATOM 948 C CA . GLU A 1 121 ? 25.110 20.611 14.759 1.00 45.38 121 GLU A CA 1
ATOM 949 C C . GLU A 1 121 ? 23.779 19.853 14.611 1.00 45.38 121 GLU A C 1
ATOM 951 O O . GLU A 1 121 ? 22.986 19.838 15.550 1.00 45.38 121 GLU A O 1
ATOM 956 N N . GLU A 1 122 ? 23.541 19.139 13.506 1.00 49.06 122 GLU A N 1
ATOM 957 C CA . GLU A 1 122 ? 22.376 18.256 13.360 1.00 49.06 122 GLU A CA 1
ATOM 958 C C . GLU A 1 122 ? 22.862 16.875 12.927 1.00 49.06 122 GLU A C 1
ATOM 960 O O . GLU A 1 122 ? 23.181 16.643 11.761 1.00 49.06 122 GLU A O 1
ATOM 965 N N . GLY A 1 123 ? 22.977 15.960 13.894 1.00 47.41 123 GLY A N 1
ATOM 966 C CA . GLY A 1 123 ? 23.396 14.584 13.637 1.00 47.41 123 GLY A CA 1
ATOM 967 C C . GLY A 1 123 ? 22.596 13.967 12.488 1.00 47.41 123 GLY A C 1
ATOM 968 O O . GLY A 1 123 ? 21.393 14.204 12.379 1.00 47.41 123 GLY A O 1
ATOM 969 N N . ALA A 1 124 ? 23.281 13.193 11.643 1.00 54.94 124 ALA A N 1
ATOM 970 C CA . ALA A 1 124 ? 22.763 12.497 10.466 1.00 54.94 124 ALA A CA 1
ATOM 971 C C . ALA A 1 124 ? 21.546 11.604 10.790 1.00 54.94 124 ALA A C 1
ATOM 973 O O . ALA A 1 124 ? 21.659 10.384 10.895 1.00 54.94 124 ALA A O 1
ATOM 974 N N . SER A 1 125 ? 20.372 12.192 10.998 1.00 66.81 125 SER A N 1
ATOM 975 C CA . SER A 1 125 ? 19.155 11.443 11.280 1.00 66.81 125 SER A CA 1
ATOM 976 C C . SER A 1 125 ? 18.575 10.929 9.965 1.00 66.81 125 SER A C 1
ATOM 978 O O . SER A 1 125 ? 18.489 11.647 8.968 1.00 66.81 125 SER A O 1
ATOM 980 N N . MET A 1 126 ? 18.229 9.641 9.940 1.00 76.44 126 MET A N 1
ATOM 981 C CA . MET A 1 126 ? 17.560 9.027 8.797 1.00 76.44 126 MET A CA 1
ATOM 982 C C . MET A 1 126 ? 16.220 9.743 8.558 1.00 76.44 126 MET A C 1
ATOM 984 O O . MET A 1 126 ? 15.451 9.883 9.512 1.00 76.44 126 MET A O 1
ATOM 988 N N . PRO A 1 127 ? 15.898 10.175 7.324 1.00 88.12 127 PRO A N 1
ATOM 989 C CA . PRO A 1 127 ? 14.620 10.820 7.048 1.00 88.12 127 PRO A CA 1
ATOM 990 C C . PRO A 1 127 ? 13.462 9.857 7.282 1.00 88.12 127 PRO A C 1
ATOM 992 O O . PRO A 1 127 ? 13.512 8.700 6.860 1.00 88.12 127 PRO A O 1
ATOM 995 N N . VAL A 1 128 ? 12.400 10.352 7.911 1.00 91.19 128 VAL A N 1
ATOM 996 C CA . VAL A 1 128 ? 11.182 9.586 8.192 1.00 91.19 128 VAL A CA 1
ATOM 997 C C . VAL A 1 128 ? 9.970 10.347 7.662 1.00 91.19 128 VAL A C 1
ATOM 999 O O . VAL A 1 128 ? 9.858 11.562 7.835 1.00 91.19 128 VAL A O 1
ATOM 1002 N N . GLN A 1 129 ? 9.062 9.624 7.013 1.00 93.62 129 GLN A N 1
ATOM 1003 C CA . GLN A 1 129 ? 7.713 10.082 6.683 1.00 93.62 129 GLN A CA 1
ATOM 1004 C C . GLN A 1 129 ? 6.716 9.446 7.647 1.00 93.62 129 GLN A C 1
ATOM 1006 O O . GLN A 1 129 ? 6.940 8.318 8.072 1.00 93.62 129 GLN A O 1
ATOM 1011 N N . GLY A 1 130 ? 5.602 10.103 7.961 1.00 94.69 130 GLY A N 1
ATOM 1012 C CA . GLY A 1 130 ? 4.578 9.479 8.799 1.00 94.69 130 GLY A CA 1
ATOM 1013 C C . GLY A 1 130 ? 3.654 10.453 9.523 1.00 94.69 130 GLY A C 1
ATOM 1014 O O . GLY A 1 130 ? 3.701 11.663 9.278 1.00 94.69 130 GLY A O 1
ATOM 1015 N N . PRO A 1 131 ? 2.787 9.940 10.410 1.00 95.44 131 PRO A N 1
ATOM 1016 C CA . PRO A 1 131 ? 1.898 10.765 11.217 1.00 95.44 131 PRO A CA 1
ATOM 1017 C C . PRO A 1 131 ? 2.677 11.594 12.249 1.00 95.44 131 PRO A C 1
ATOM 1019 O O . PRO A 1 131 ? 3.646 11.123 12.836 1.00 95.44 131 PRO A O 1
ATOM 1022 N N . ALA A 1 132 ? 2.222 12.823 12.503 1.00 93.56 132 ALA A N 1
ATOM 1023 C CA . ALA A 1 132 ? 2.702 13.664 13.599 1.00 93.56 132 ALA A CA 1
ATOM 1024 C C . ALA A 1 132 ? 1.584 13.847 14.633 1.00 93.56 132 ALA A C 1
ATOM 1026 O O . ALA A 1 132 ? 0.508 14.354 14.292 1.00 93.56 132 ALA A O 1
ATOM 1027 N N . CYS A 1 133 ? 1.829 13.466 15.891 1.00 93.44 133 CYS A N 1
ATOM 1028 C CA . CYS A 1 133 ? 0.859 13.618 16.980 1.00 93.44 133 CYS A CA 1
ATOM 1029 C C . CYS A 1 133 ? 1.219 14.688 18.000 1.00 93.44 133 CYS A C 1
ATOM 1031 O O . CYS A 1 133 ? 2.380 15.033 18.212 1.00 93.44 133 CYS A O 1
ATOM 1033 N N . ASN A 1 134 ? 0.183 15.164 18.688 1.00 91.88 134 ASN A N 1
ATOM 1034 C CA . ASN A 1 134 ? 0.333 15.942 19.910 1.00 91.88 134 ASN A CA 1
ATOM 1035 C C . ASN A 1 134 ? 0.625 15.045 21.134 1.00 91.88 134 ASN A C 1
ATOM 1037 O O . ASN A 1 134 ? 0.663 13.822 21.041 1.00 91.88 134 ASN A O 1
ATOM 1041 N N . ALA A 1 135 ? 0.771 15.661 22.311 1.00 90.06 135 ALA A N 1
ATOM 1042 C CA . ALA A 1 135 ? 1.030 14.963 23.577 1.00 90.06 135 ALA A CA 1
ATOM 1043 C C . ALA A 1 135 ? -0.092 14.003 24.032 1.00 90.06 135 ALA A C 1
ATOM 1045 O O . ALA A 1 135 ? 0.109 13.239 24.967 1.00 90.06 135 ALA A O 1
ATOM 1046 N N . THR A 1 136 ? -1.267 14.050 23.396 1.00 88.88 136 THR A N 1
ATOM 1047 C CA . THR A 1 136 ? -2.394 13.135 23.655 1.00 88.88 136 THR A CA 1
ATOM 1048 C C . THR A 1 136 ? -2.504 12.024 22.605 1.00 88.88 136 THR A C 1
ATOM 1050 O O . THR A 1 136 ? -3.569 11.429 22.473 1.00 88.88 136 THR A O 1
ATOM 1053 N N . ASP A 1 137 ? -1.449 11.808 21.809 1.00 88.00 137 ASP A N 1
ATOM 1054 C CA . ASP A 1 137 ? -1.371 10.825 20.715 1.00 88.00 137 ASP A CA 1
ATOM 1055 C C . ASP A 1 137 ? -2.474 10.963 19.655 1.00 88.00 137 ASP A C 1
ATOM 1057 O O . ASP A 1 137 ? -2.839 10.019 18.959 1.00 88.00 137 ASP A O 1
ATOM 1061 N N . LYS A 1 138 ? -2.990 12.184 19.488 1.00 89.31 138 LYS A N 1
ATOM 1062 C CA . LYS A 1 138 ? -3.912 12.515 18.401 1.00 89.31 138 LYS A CA 1
ATOM 1063 C C . LYS A 1 138 ? -3.139 13.065 17.220 1.00 89.31 138 LYS A C 1
ATOM 1065 O O . LYS A 1 138 ? -2.296 13.948 17.396 1.00 89.31 138 LYS A O 1
ATOM 1070 N N . LEU A 1 139 ? -3.484 12.588 16.027 1.00 93.25 139 LEU A N 1
ATOM 1071 C CA . LEU A 1 139 ? -2.933 13.073 14.768 1.00 93.25 139 LEU A CA 1
ATOM 1072 C C . LEU A 1 139 ? -3.207 14.577 14.611 1.00 93.25 139 LEU A C 1
ATOM 1074 O O . LEU A 1 139 ? -4.359 15.012 14.618 1.00 93.25 139 LE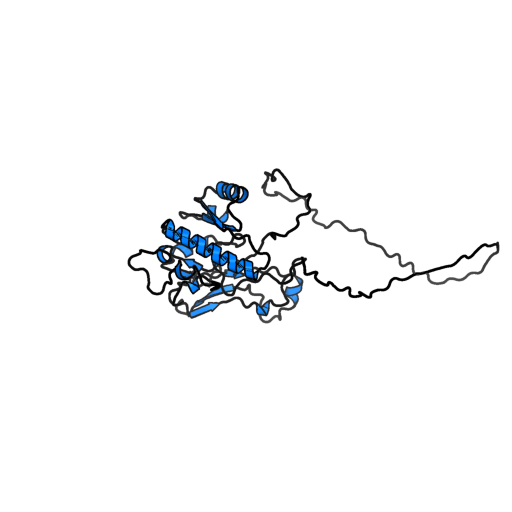U A O 1
ATOM 1078 N N . VAL A 1 140 ? -2.144 15.366 14.453 1.00 93.31 140 VAL A N 1
ATOM 1079 C CA . VAL A 1 140 ? -2.207 16.822 14.223 1.00 93.31 140 VAL A CA 1
ATOM 1080 C C . VAL A 1 140 ? -1.536 17.256 12.923 1.00 93.31 140 VAL A C 1
ATOM 1082 O O . VAL A 1 140 ? -1.735 18.387 12.485 1.00 93.31 140 VAL A O 1
ATOM 1085 N N . GLY A 1 141 ? -0.766 16.378 12.281 1.00 93.06 141 GLY A N 1
ATOM 1086 C CA . GLY A 1 141 ? -0.090 16.687 11.028 1.00 93.06 141 GLY A CA 1
ATOM 1087 C C . GLY A 1 141 ? 0.676 15.499 10.461 1.00 93.06 141 GLY A C 1
ATOM 1088 O O . GLY A 1 141 ? 0.453 14.356 10.853 1.00 93.06 141 GLY A O 1
ATOM 1089 N N . TRP A 1 142 ? 1.593 15.792 9.542 1.00 93.44 142 TRP A N 1
ATOM 1090 C CA . TRP A 1 142 ? 2.383 14.797 8.823 1.00 93.44 142 TRP A CA 1
ATOM 1091 C C . TRP A 1 142 ? 3.851 15.207 8.794 1.00 93.44 142 TRP A C 1
ATOM 1093 O O . TRP A 1 142 ? 4.172 16.349 8.459 1.00 93.44 142 TRP A O 1
ATOM 1103 N N . HIS A 1 143 ? 4.736 14.260 9.078 1.00 92.06 143 HIS A N 1
ATOM 1104 C CA . HIS A 1 143 ? 6.134 14.342 8.686 1.00 92.06 143 HIS A CA 1
ATOM 1105 C C . HIS A 1 143 ? 6.225 13.925 7.218 1.00 92.06 143 HIS A C 1
ATOM 1107 O O . HIS A 1 143 ? 5.910 12.790 6.865 1.00 92.06 143 HIS A O 1
ATOM 1113 N N . THR A 1 144 ? 6.603 14.858 6.348 1.00 90.50 144 THR A N 1
ATOM 1114 C CA . THR A 1 144 ? 6.737 14.612 4.906 1.00 90.50 144 THR A CA 1
ATOM 1115 C C . THR A 1 144 ? 8.187 14.718 4.483 1.00 90.50 144 THR A C 1
ATOM 1117 O O . THR A 1 144 ? 8.923 15.561 4.998 1.00 90.50 144 THR A O 1
ATOM 1120 N N . PHE A 1 145 ? 8.580 13.939 3.482 1.00 84.69 145 PHE A N 1
ATOM 1121 C CA . PHE A 1 145 ? 9.932 14.020 2.945 1.00 84.69 145 PHE A CA 1
ATOM 1122 C C . PHE A 1 145 ? 10.167 15.336 2.194 1.00 84.69 145 PHE A C 1
ATOM 1124 O O . PHE A 1 145 ? 9.401 15.710 1.302 1.00 84.69 145 PHE A O 1
ATOM 1131 N N . ASN A 1 146 ? 11.249 16.032 2.552 1.00 80.94 146 ASN A N 1
ATOM 1132 C CA . ASN A 1 146 ? 11.667 17.262 1.894 1.00 80.94 146 ASN A CA 1
ATOM 1133 C C . ASN A 1 146 ? 12.728 16.966 0.826 1.00 80.94 146 ASN A C 1
ATOM 1135 O O . ASN A 1 146 ? 13.921 16.882 1.117 1.00 80.94 146 ASN A O 1
ATOM 1139 N N . SER A 1 147 ? 12.297 16.864 -0.431 1.00 73.25 147 SER A N 1
ATOM 1140 C CA . SER A 1 147 ? 13.193 16.588 -1.560 1.00 73.25 147 SER A CA 1
ATOM 1141 C C . SER A 1 147 ? 14.262 17.665 -1.779 1.00 73.25 147 SER A C 1
ATOM 1143 O O . SER A 1 147 ? 15.334 17.347 -2.293 1.00 73.25 147 SER A O 1
ATOM 1145 N N . LEU A 1 148 ? 14.021 18.916 -1.360 1.00 70.38 148 LEU A N 1
ATOM 1146 C CA . LEU A 1 148 ? 14.956 20.037 -1.537 1.00 70.38 148 LEU A CA 1
ATOM 1147 C C . LEU A 1 148 ? 16.257 19.854 -0.745 1.00 70.38 148 LEU A C 1
ATOM 1149 O O . LEU A 1 148 ? 17.295 20.379 -1.131 1.00 70.38 148 LEU A O 1
ATOM 1153 N N . GLN A 1 149 ? 16.238 19.082 0.343 1.00 66.50 149 GLN A N 1
ATOM 1154 C CA . GLN A 1 149 ? 17.452 18.787 1.119 1.00 66.50 149 GLN A CA 1
ATOM 1155 C C . GLN A 1 149 ? 18.395 17.810 0.395 1.00 66.50 149 GLN A C 1
ATOM 1157 O O . GLN A 1 149 ? 19.567 17.686 0.754 1.00 66.50 149 GLN A O 1
ATOM 1162 N N . TYR A 1 150 ? 17.892 17.150 -0.651 1.00 64.12 150 TYR A N 1
ATOM 1163 C CA . TYR A 1 150 ? 18.595 16.129 -1.425 1.00 64.12 150 TYR A CA 1
ATOM 1164 C C . TYR A 1 150 ? 18.814 16.534 -2.888 1.00 64.12 150 TYR A C 1
ATOM 1166 O O . TYR A 1 150 ? 19.497 15.819 -3.629 1.00 64.12 150 TYR A O 1
ATOM 1174 N N . THR A 1 151 ? 18.307 17.698 -3.316 1.00 54.31 151 THR A N 1
ATOM 1175 C CA . THR A 1 151 ? 18.606 18.259 -4.639 1.00 54.31 151 THR A CA 1
ATOM 1176 C C . THR A 1 151 ? 20.102 18.570 -4.736 1.00 54.31 151 THR A C 1
ATOM 1178 O O . THR A 1 151 ? 20.593 19.490 -4.090 1.00 54.31 151 THR A O 1
ATOM 1181 N N . GLY A 1 152 ? 20.831 17.770 -5.521 1.00 53.44 152 GLY A N 1
ATOM 1182 C CA . GLY A 1 152 ? 22.282 17.887 -5.728 1.00 53.44 152 GLY A CA 1
ATOM 1183 C C . GLY A 1 152 ? 23.161 16.906 -4.935 1.00 53.44 152 GLY A C 1
ATOM 1184 O O . GLY A 1 152 ? 24.364 16.887 -5.165 1.00 53.44 152 GLY A O 1
ATOM 1185 N N . ARG A 1 153 ? 22.593 16.080 -4.038 1.00 51.22 153 ARG A N 1
ATOM 1186 C CA . ARG A 1 153 ? 23.330 15.119 -3.175 1.00 51.22 153 ARG A CA 1
ATOM 1187 C C . ARG A 1 153 ? 23.066 13.648 -3.492 1.00 51.22 153 ARG A C 1
ATOM 1189 O O . ARG A 1 153 ? 23.399 12.767 -2.708 1.00 51.22 153 ARG A O 1
ATOM 1196 N N . SER A 1 154 ? 22.389 13.379 -4.592 1.00 46.84 154 SER A N 1
ATOM 1197 C CA . SER A 1 154 ? 21.765 12.087 -4.800 1.00 46.84 154 SER A CA 1
ATOM 1198 C C . SER A 1 154 ? 22.499 11.311 -5.886 1.00 46.84 154 SER A C 1
ATOM 1200 O O . SER A 1 154 ? 22.896 11.898 -6.895 1.00 46.84 154 SER A O 1
ATOM 1202 N N . ALA A 1 155 ? 22.740 10.025 -5.620 1.00 43.03 155 ALA A N 1
ATOM 1203 C CA . ALA A 1 155 ? 23.566 9.158 -6.444 1.00 43.03 155 ALA A CA 1
ATOM 1204 C C . ALA A 1 155 ? 23.097 9.207 -7.903 1.00 43.03 155 ALA A C 1
ATOM 1206 O O . ALA A 1 155 ? 21.983 8.802 -8.243 1.00 43.03 155 ALA A O 1
ATOM 1207 N N . VAL A 1 156 ? 23.962 9.737 -8.765 1.00 43.47 156 VAL A N 1
ATOM 1208 C CA . VAL A 1 156 ? 23.810 9.626 -10.210 1.00 43.47 156 VAL A CA 1
ATOM 1209 C C . VAL A 1 156 ? 24.164 8.181 -10.529 1.00 43.47 156 VAL A C 1
ATOM 1211 O O . VAL A 1 156 ? 25.337 7.846 -10.686 1.00 43.47 156 VAL A O 1
ATOM 1214 N N . TYR A 1 157 ? 23.162 7.300 -10.580 1.00 46.16 157 TYR A N 1
ATOM 1215 C CA . TYR A 1 157 ? 23.359 6.006 -11.223 1.00 46.16 157 TYR A CA 1
ATOM 1216 C C . TYR A 1 157 ? 23.919 6.269 -12.619 1.00 46.16 157 TYR A C 1
ATOM 1218 O O . TYR A 1 157 ? 23.514 7.224 -13.285 1.00 46.16 157 TYR A O 1
ATOM 1226 N N . ILE A 1 158 ? 24.892 5.460 -13.037 1.00 41.75 158 ILE A N 1
ATOM 1227 C CA . ILE A 1 158 ? 25.520 5.565 -14.353 1.00 41.75 158 ILE A CA 1
ATOM 1228 C C . ILE A 1 158 ? 24.388 5.576 -15.396 1.00 41.75 158 ILE A C 1
ATOM 1230 O O . ILE A 1 158 ? 23.745 4.553 -15.617 1.00 41.75 158 ILE A O 1
ATOM 1234 N N . ASP A 1 159 ? 24.150 6.754 -15.989 1.00 45.06 159 ASP A N 1
ATOM 1235 C CA . ASP A 1 159 ? 23.117 7.081 -16.991 1.00 45.06 159 ASP A CA 1
ATOM 1236 C C . ASP A 1 159 ? 21.703 7.515 -16.499 1.00 45.06 159 ASP A C 1
ATOM 1238 O O . ASP A 1 159 ? 20.772 7.607 -17.307 1.00 45.06 159 ASP A O 1
ATOM 1242 N N . ASP A 1 160 ? 21.516 7.857 -15.215 1.00 47.00 160 ASP A N 1
ATOM 1243 C CA . ASP A 1 160 ? 20.288 8.500 -14.702 1.00 47.00 160 ASP A CA 1
ATOM 1244 C C . ASP A 1 160 ? 20.392 10.038 -14.711 1.00 47.00 160 ASP A C 1
ATOM 1246 O O . ASP A 1 160 ? 21.321 10.639 -14.175 1.00 47.00 160 ASP A O 1
ATOM 1250 N N . ARG A 1 161 ? 19.396 10.711 -15.309 1.00 49.34 161 ARG A N 1
ATOM 1251 C CA . ARG A 1 161 ? 19.305 12.188 -15.355 1.00 49.34 161 ARG A CA 1
ATOM 1252 C C . ARG A 1 161 ? 18.715 12.818 -14.084 1.00 49.34 161 ARG A C 1
ATOM 1254 O O . ARG A 1 161 ? 18.707 14.042 -13.985 1.00 49.34 161 ARG A O 1
ATOM 1261 N N . ALA A 1 162 ? 18.199 12.024 -13.145 1.00 51.44 162 ALA A N 1
ATOM 1262 C CA . ALA A 1 162 ? 17.668 12.500 -11.869 1.00 51.44 162 ALA A CA 1
ATOM 1263 C C . ALA A 1 162 ? 17.617 11.361 -10.837 1.00 51.44 162 ALA A C 1
ATOM 1265 O O . ALA A 1 162 ? 17.338 10.223 -11.217 1.00 51.44 162 ALA A O 1
ATOM 1266 N N . PRO A 1 163 ? 17.832 11.657 -9.549 1.00 60.66 163 PRO A N 1
ATOM 1267 C CA . PRO A 1 163 ? 17.724 10.666 -8.490 1.00 60.66 163 PRO A CA 1
ATOM 1268 C C . PRO A 1 163 ? 16.299 10.178 -8.248 1.00 60.66 163 PRO A C 1
ATOM 1270 O O . PRO A 1 163 ? 15.336 10.936 -8.385 1.00 60.66 163 PRO A O 1
ATOM 1273 N N . VAL A 1 164 ? 16.181 8.925 -7.807 1.00 71.12 164 VAL A N 1
ATOM 1274 C CA . VAL A 1 164 ? 14.912 8.366 -7.334 1.00 71.12 164 VAL A CA 1
ATOM 1275 C C . VAL A 1 164 ? 14.650 8.870 -5.926 1.00 71.12 164 VAL A C 1
ATOM 1277 O O . VAL A 1 164 ? 15.338 8.488 -4.982 1.00 71.12 164 VAL A O 1
ATOM 1280 N N . LEU A 1 165 ? 13.669 9.754 -5.791 1.00 78.88 165 LEU A N 1
ATOM 1281 C CA . LEU A 1 165 ? 13.250 10.296 -4.507 1.00 78.88 165 LEU A CA 1
ATOM 1282 C C . LEU A 1 165 ? 11.828 9.828 -4.196 1.00 78.88 165 LEU A C 1
ATOM 1284 O O . LEU A 1 165 ? 11.013 9.752 -5.122 1.00 78.88 165 LEU A O 1
ATOM 1288 N N . PRO A 1 166 ? 11.520 9.554 -2.919 1.00 84.00 166 PRO A N 1
ATOM 1289 C CA . PRO A 1 166 ? 10.168 9.213 -2.517 1.00 84.00 166 PRO A CA 1
ATOM 1290 C C . PRO A 1 166 ? 9.233 10.419 -2.690 1.00 84.00 166 PRO A C 1
ATOM 1292 O O . PRO A 1 166 ? 9.655 11.584 -2.731 1.00 84.00 166 PRO A O 1
ATOM 1295 N N . ARG A 1 167 ? 7.935 10.138 -2.759 1.00 86.44 167 ARG A N 1
ATOM 1296 C CA . ARG A 1 167 ? 6.859 11.128 -2.684 1.00 86.44 167 ARG A CA 1
ATOM 1297 C C . ARG A 1 167 ? 6.754 11.693 -1.271 1.00 86.44 167 ARG A C 1
ATOM 1299 O O . ARG A 1 167 ? 7.413 11.236 -0.347 1.00 86.44 167 ARG A O 1
ATOM 1306 N N . LYS A 1 168 ? 5.923 12.724 -1.088 1.00 88.69 168 LYS A N 1
ATOM 1307 C CA . LYS A 1 168 ? 5.745 13.375 0.225 1.00 88.69 168 LYS A CA 1
ATOM 1308 C C . LYS A 1 168 ? 5.287 12.391 1.304 1.00 88.69 168 LYS A C 1
ATOM 1310 O O . LYS A 1 168 ? 5.742 12.505 2.440 1.00 88.69 168 LYS A O 1
ATOM 1315 N N . LEU A 1 169 ? 4.389 11.483 0.923 1.00 91.69 169 LEU A N 1
ATOM 1316 C CA . LEU A 1 169 ? 3.881 10.373 1.720 1.00 91.69 169 LEU A CA 1
ATOM 1317 C C . LEU A 1 169 ? 3.729 9.163 0.795 1.00 91.69 169 LEU A C 1
ATOM 1319 O O . LEU A 1 169 ? 3.028 9.247 -0.213 1.00 91.69 169 LEU A O 1
ATOM 1323 N N . GLU A 1 170 ? 4.379 8.058 1.129 1.00 92.81 170 GLU A N 1
ATOM 1324 C CA . GLU A 1 170 ? 4.289 6.818 0.356 1.00 92.81 170 GLU A CA 1
ATOM 1325 C C . GLU A 1 170 ? 2.993 6.045 0.632 1.00 92.81 170 GLU A C 1
ATOM 1327 O O . GLU A 1 170 ? 2.482 6.033 1.753 1.00 92.81 170 GLU A O 1
ATOM 1332 N N . TRP A 1 171 ? 2.473 5.340 -0.381 1.00 94.50 171 TRP A N 1
ATOM 1333 C CA . TRP A 1 171 ? 1.290 4.475 -0.221 1.00 94.50 171 TRP A CA 1
ATOM 1334 C C . TRP A 1 171 ? 1.509 3.391 0.831 1.00 94.50 171 TRP A C 1
ATOM 1336 O O . TRP A 1 171 ? 0.588 3.064 1.575 1.00 94.50 171 TRP A O 1
ATOM 1346 N N . SER A 1 172 ? 2.732 2.867 0.912 1.00 94.69 172 SER A N 1
ATOM 1347 C CA . SER A 1 172 ? 3.124 1.851 1.885 1.00 94.69 172 SER A CA 1
ATOM 1348 C C . SER A 1 172 ? 3.105 2.344 3.335 1.00 94.69 172 SER A C 1
ATOM 1350 O O . SER A 1 172 ? 3.128 1.532 4.254 1.00 94.69 172 SER A O 1
ATOM 1352 N N . GLY A 1 173 ? 3.015 3.660 3.555 1.00 95.69 173 GLY A N 1
ATOM 1353 C CA . GLY A 1 173 ? 2.816 4.258 4.875 1.00 95.69 173 GLY A CA 1
ATOM 1354 C C . GLY A 1 173 ? 1.381 4.170 5.402 1.00 95.69 173 GLY A C 1
ATOM 1355 O O . GLY A 1 173 ? 1.111 4.680 6.487 1.00 95.69 173 GLY A O 1
ATOM 1356 N N . PHE A 1 174 ? 0.453 3.554 4.662 1.00 96.62 174 PHE A N 1
ATOM 1357 C CA . PHE A 1 174 ? -0.958 3.466 5.037 1.00 96.62 174 PHE A CA 1
ATOM 1358 C C . PHE A 1 174 ? -1.486 2.033 5.034 1.00 96.62 174 PHE A C 1
ATOM 1360 O O . PHE A 1 174 ? -1.093 1.196 4.219 1.00 96.62 174 PHE A O 1
ATOM 1367 N N . VAL A 1 175 ? -2.460 1.794 5.909 1.00 96.81 175 VAL A N 1
ATOM 1368 C CA . VAL A 1 175 ? -3.212 0.539 6.026 1.00 96.81 175 VAL A CA 1
ATOM 1369 C C . VAL A 1 175 ? -4.699 0.860 5.941 1.00 96.81 175 VAL A C 1
ATOM 1371 O O . VAL A 1 175 ? -5.152 1.827 6.548 1.00 96.81 175 VAL A O 1
ATOM 1374 N N . LEU A 1 176 ? -5.474 0.089 5.181 1.00 95.56 176 LEU A N 1
ATOM 1375 C CA . LEU A 1 176 ? -6.901 0.353 4.970 1.00 95.56 176 LEU A CA 1
ATOM 1376 C C . LEU A 1 176 ? -7.751 -0.829 5.412 1.00 95.56 176 LEU A C 1
ATOM 1378 O O . LEU A 1 176 ? -7.480 -1.964 5.041 1.00 95.56 176 LEU A O 1
ATOM 1382 N N . ASN A 1 177 ? -8.863 -0.564 6.085 1.00 94.75 177 ASN A N 1
ATOM 1383 C CA . ASN A 1 177 ? -9.926 -1.546 6.217 1.00 94.75 177 ASN A CA 1
ATOM 1384 C C . ASN A 1 177 ? -10.607 -1.744 4.851 1.00 94.75 177 ASN A C 1
ATOM 1386 O O . ASN A 1 177 ? -11.104 -0.792 4.241 1.00 94.75 177 ASN A O 1
ATOM 1390 N N . SER A 1 178 ? -10.645 -2.986 4.364 1.00 94.31 178 SER A N 1
ATOM 1391 C CA . SER A 1 178 ? -11.227 -3.355 3.064 1.00 94.31 178 SER A CA 1
ATOM 1392 C C . SER A 1 178 ? -12.689 -2.921 2.900 1.00 94.31 178 SER A C 1
ATOM 1394 O O . SER A 1 178 ? -13.112 -2.569 1.795 1.00 94.31 178 SER A O 1
ATOM 1396 N N . ARG A 1 179 ? -13.454 -2.842 3.993 1.00 91.56 179 ARG A N 1
ATOM 1397 C CA . ARG A 1 179 ? -14.858 -2.405 3.977 1.00 91.56 179 ARG A CA 1
ATOM 1398 C C . ARG A 1 179 ? -15.025 -0.963 3.496 1.00 91.56 179 ARG A C 1
ATOM 1400 O O . ARG A 1 179 ? -16.079 -0.629 2.957 1.00 91.56 179 ARG A O 1
ATOM 1407 N N . LEU A 1 180 ? -13.985 -0.122 3.592 1.00 90.69 180 LEU A N 1
ATOM 1408 C CA . LEU A 1 180 ? -13.992 1.241 3.039 1.00 90.69 180 LEU A CA 1
ATOM 1409 C C . LEU A 1 180 ? -14.264 1.262 1.535 1.00 90.69 180 LEU A C 1
ATOM 1411 O O . LEU A 1 180 ? -14.928 2.170 1.022 1.00 90.69 180 LEU A O 1
ATOM 1415 N N . VAL A 1 181 ? -13.742 0.270 0.813 1.00 90.69 181 VAL A N 1
ATOM 1416 C CA . VAL A 1 181 ? -13.836 0.242 -0.644 1.00 90.69 181 VAL A CA 1
ATOM 1417 C C . VAL A 1 181 ? -15.071 -0.491 -1.146 1.00 90.69 181 VAL A C 1
ATOM 1419 O O . VAL A 1 181 ? -15.351 -0.401 -2.337 1.00 90.69 181 VAL A O 1
ATOM 1422 N N . TRP A 1 182 ? -15.853 -1.157 -0.298 1.00 89.75 182 TRP A N 1
ATOM 1423 C CA . TRP A 1 182 ? -17.071 -1.858 -0.719 1.00 89.75 182 TRP A CA 1
ATOM 1424 C C . TRP A 1 182 ? -18.196 -0.875 -1.102 1.00 89.75 182 TRP A C 1
ATOM 1426 O O . TRP A 1 182 ? -18.212 0.279 -0.657 1.00 89.75 182 TRP A O 1
ATOM 1436 N N . LYS A 1 183 ? -19.108 -1.306 -1.988 1.00 79.88 183 LYS A N 1
ATOM 1437 C CA . LYS A 1 183 ? -20.254 -0.489 -2.441 1.00 79.88 183 LYS A CA 1
ATOM 1438 C C . LYS A 1 183 ? -21.416 -0.529 -1.447 1.00 79.88 183 LYS A C 1
ATOM 1440 O O . LYS A 1 183 ? -21.892 0.524 -1.040 1.00 79.88 183 LYS A O 1
ATOM 1445 N N . ASP A 1 184 ? -21.780 -1.729 -1.001 1.00 72.44 184 ASP A N 1
ATOM 1446 C CA . ASP A 1 184 ? -23.011 -1.979 -0.246 1.00 72.44 184 ASP A CA 1
ATOM 1447 C C . ASP A 1 184 ? -22.686 -2.420 1.188 1.00 72.44 184 ASP A C 1
ATOM 1449 O O . ASP A 1 184 ? -22.756 -3.604 1.520 1.00 72.44 184 ASP A O 1
ATOM 1453 N N . VAL A 1 185 ? -22.253 -1.478 2.030 1.00 70.69 185 VAL A N 1
ATOM 1454 C CA . VAL A 1 185 ? -22.020 -1.729 3.461 1.00 70.69 185 VAL A CA 1
ATOM 1455 C C . VAL A 1 185 ? -22.863 -0.771 4.280 1.00 70.69 185 VAL A C 1
ATOM 1457 O O . VAL A 1 185 ? -22.671 0.447 4.212 1.00 70.69 185 VAL A O 1
ATOM 1460 N N . ASP A 1 186 ? -23.763 -1.333 5.083 1.00 66.81 186 ASP A N 1
ATOM 1461 C CA . ASP A 1 186 ? -24.489 -0.586 6.102 1.00 66.81 186 ASP A CA 1
ATOM 1462 C C . ASP A 1 186 ? -23.487 0.041 7.080 1.00 66.81 186 ASP A C 1
ATOM 1464 O O . ASP A 1 186 ? -22.619 -0.636 7.631 1.00 66.81 186 ASP A O 1
ATOM 1468 N N . GLY A 1 187 ? -23.571 1.360 7.267 1.00 69.12 187 GLY A N 1
ATOM 1469 C CA . GLY A 1 187 ? -22.635 2.102 8.115 1.00 69.12 187 GLY A CA 1
ATOM 1470 C C . GLY A 1 187 ? -21.334 2.533 7.429 1.00 69.12 187 GLY A C 1
ATOM 1471 O O . GLY A 1 187 ? -20.405 2.951 8.122 1.00 69.12 187 GLY A O 1
ATOM 1472 N N . LYS A 1 188 ? -21.245 2.483 6.089 1.00 77.31 188 LYS A N 1
ATOM 1473 C CA . LYS A 1 188 ? -20.121 3.094 5.363 1.00 77.31 188 LYS A CA 1
ATOM 1474 C C . LYS A 1 188 ? -20.008 4.588 5.716 1.00 77.31 188 LYS A C 1
ATOM 1476 O O . LYS A 1 188 ? -20.978 5.325 5.527 1.00 77.31 188 LYS A O 1
ATOM 1481 N N . PRO A 1 189 ? -18.841 5.070 6.176 1.00 83.38 189 PRO A N 1
ATOM 1482 C CA . PRO A 1 189 ? -18.721 6.458 6.584 1.00 83.38 189 PRO A CA 1
ATOM 1483 C C . PRO A 1 189 ? -18.826 7.424 5.399 1.00 83.38 189 PRO A C 1
ATOM 1485 O O . PRO A 1 189 ? -18.160 7.261 4.375 1.00 83.38 189 PRO A O 1
ATOM 1488 N N . GLU A 1 190 ? -19.605 8.494 5.560 1.00 84.75 190 GLU A N 1
ATOM 1489 C CA . GLU A 1 190 ? -19.837 9.490 4.502 1.00 84.75 190 GLU A CA 1
ATOM 1490 C C . GLU A 1 190 ? -18.573 10.254 4.078 1.00 84.75 190 GLU A C 1
ATOM 1492 O O . GLU A 1 190 ? -18.547 10.893 3.021 1.00 84.75 190 GLU A O 1
ATOM 1497 N N . TRP A 1 191 ? -17.520 10.230 4.896 1.00 86.12 191 TRP A N 1
ATOM 1498 C CA . TRP A 1 191 ? -16.242 10.872 4.595 1.00 86.12 191 TRP A CA 1
ATOM 1499 C C . TRP A 1 191 ? -15.387 10.093 3.588 1.00 86.12 191 TRP A C 1
ATOM 1501 O O . TRP A 1 191 ? -14.384 10.630 3.121 1.00 86.12 191 TRP A O 1
ATOM 1511 N N . VAL A 1 192 ? -15.775 8.874 3.211 1.00 87.19 192 VAL A N 1
ATOM 1512 C CA . VAL A 1 192 ? -15.083 8.069 2.197 1.00 87.19 192 VAL A CA 1
ATOM 1513 C C . VAL A 1 192 ? -15.585 8.445 0.804 1.00 87.19 192 VAL A C 1
ATOM 1515 O O . VAL A 1 192 ? -16.789 8.476 0.545 1.00 87.19 192 VAL A O 1
ATOM 1518 N N . LYS A 1 193 ? -14.673 8.722 -0.129 1.00 88.25 193 LYS A N 1
ATOM 1519 C CA . LYS A 1 193 ? -14.998 8.891 -1.552 1.00 88.25 193 LYS A CA 1
ATOM 1520 C C . LYS A 1 193 ? -15.094 7.523 -2.228 1.00 88.25 193 LYS A C 1
ATOM 1522 O O . LYS A 1 193 ? -14.326 6.616 -1.925 1.00 88.25 193 LYS A O 1
ATOM 1527 N N . ASP A 1 194 ? -16.025 7.376 -3.168 1.00 86.88 194 ASP A N 1
ATOM 1528 C CA . ASP A 1 194 ? -16.114 6.147 -3.960 1.00 86.88 194 ASP A CA 1
ATOM 1529 C C . ASP A 1 194 ? -14.919 6.012 -4.915 1.00 86.88 194 ASP A C 1
ATOM 1531 O O . ASP A 1 194 ? -14.526 6.996 -5.544 1.00 86.88 194 ASP A O 1
ATOM 1535 N N . LEU A 1 195 ? -14.386 4.793 -5.060 1.00 86.50 195 LEU A N 1
ATOM 1536 C CA . LEU A 1 195 ? -13.351 4.464 -6.041 1.00 86.50 195 LEU A CA 1
ATOM 1537 C C . LEU A 1 195 ? -13.771 4.764 -7.488 1.00 86.50 195 LEU A C 1
ATOM 1539 O O . LEU A 1 195 ? -12.909 5.054 -8.316 1.00 86.50 195 LEU A O 1
ATOM 1543 N N . ASP A 1 196 ? -15.071 4.708 -7.794 1.00 84.75 196 ASP A N 1
ATOM 1544 C CA . ASP A 1 196 ? -15.590 4.955 -9.148 1.00 84.75 196 ASP A CA 1
ATOM 1545 C C . ASP A 1 196 ? -15.419 6.433 -9.565 1.00 84.75 196 ASP A C 1
ATOM 1547 O O . ASP A 1 196 ? -15.419 6.762 -10.748 1.00 84.75 196 ASP A O 1
ATOM 1551 N N . LYS A 1 197 ? -15.191 7.351 -8.610 1.00 83.12 197 LYS A N 1
ATOM 1552 C CA . LYS A 1 197 ? -14.867 8.757 -8.923 1.00 83.12 197 LYS A CA 1
ATOM 1553 C C . LYS A 1 197 ? -13.516 8.920 -9.619 1.00 83.12 197 LYS A C 1
ATOM 1555 O O . LYS A 1 197 ? -13.276 9.952 -10.233 1.00 83.12 197 LYS A O 1
ATOM 1560 N N . PHE A 1 198 ? -12.661 7.905 -9.542 1.00 80.44 198 PHE A N 1
ATOM 1561 C CA . PHE A 1 198 ? -11.318 7.921 -10.112 1.00 80.44 198 PHE A CA 1
ATOM 1562 C C . PHE A 1 198 ? -11.232 7.156 -11.447 1.00 80.44 198 PHE A C 1
ATOM 1564 O O . PHE A 1 198 ? -10.137 6.864 -11.914 1.00 80.44 198 PHE A O 1
ATOM 1571 N N . ASP A 1 199 ? -12.370 6.807 -12.067 1.00 62.59 199 ASP A N 1
ATOM 1572 C CA . ASP A 1 199 ? -12.419 6.067 -13.342 1.00 62.59 199 ASP A CA 1
ATOM 1573 C C . ASP A 1 199 ? -12.213 6.924 -14.602 1.00 62.59 199 ASP A C 1
ATOM 1575 O O . ASP A 1 199 ? -12.037 6.372 -15.687 1.00 62.59 199 ASP A O 1
ATOM 1579 N N . GLY A 1 200 ? -12.196 8.255 -14.488 1.00 56.12 200 GLY A N 1
ATOM 1580 C CA . GLY A 1 200 ? -12.113 9.134 -15.662 1.00 56.12 200 GLY A CA 1
ATOM 1581 C C . GLY A 1 200 ? -11.400 10.464 -15.455 1.00 56.12 200 GLY A C 1
ATOM 1582 O O . GLY A 1 200 ? -11.376 11.276 -16.376 1.00 56.12 200 GLY A O 1
ATOM 1583 N N . VAL A 1 201 ? -10.832 10.704 -14.275 1.00 52.81 201 VAL A N 1
ATOM 1584 C CA . VAL A 1 201 ? -10.094 11.935 -14.009 1.00 52.81 201 VAL A CA 1
ATOM 1585 C C . VAL A 1 201 ? -8.610 11.611 -14.071 1.00 52.81 201 VAL A C 1
ATOM 1587 O O . VAL A 1 201 ? -8.156 10.678 -13.414 1.00 52.81 201 VAL A O 1
ATOM 1590 N N . ASP A 1 202 ? -7.849 12.420 -14.803 1.00 53.75 202 ASP A N 1
ATOM 1591 C CA . ASP A 1 202 ? -6.380 12.496 -14.734 1.00 53.75 202 ASP A CA 1
ATOM 1592 C C . ASP A 1 202 ? -5.919 13.047 -13.357 1.00 53.75 202 ASP A C 1
ATOM 1594 O O . ASP A 1 202 ? -4.892 13.705 -13.228 1.00 53.75 202 ASP A O 1
ATOM 1598 N N . GLU A 1 203 ? -6.735 12.846 -12.312 1.00 59.19 203 GLU A N 1
ATOM 1599 C CA . GLU A 1 203 ? -6.435 13.198 -10.936 1.00 59.19 203 GLU A CA 1
ATOM 1600 C C . GLU A 1 203 ? -5.333 12.257 -10.473 1.00 59.19 203 GLU A C 1
ATOM 1602 O O . GLU A 1 203 ? -5.535 11.066 -10.222 1.00 59.19 203 GLU A O 1
ATOM 1607 N N . GLU A 1 204 ? -4.136 12.817 -10.386 1.00 67.06 204 GLU A N 1
ATOM 1608 C CA . GLU A 1 204 ? -2.972 12.138 -9.857 1.00 67.06 204 GLU A CA 1
ATOM 1609 C C . GLU A 1 204 ? -3.215 11.795 -8.386 1.00 67.06 204 GLU A C 1
ATOM 1611 O O . GLU A 1 204 ? -3.055 12.618 -7.482 1.00 67.06 204 GLU A O 1
ATOM 1616 N N . ILE A 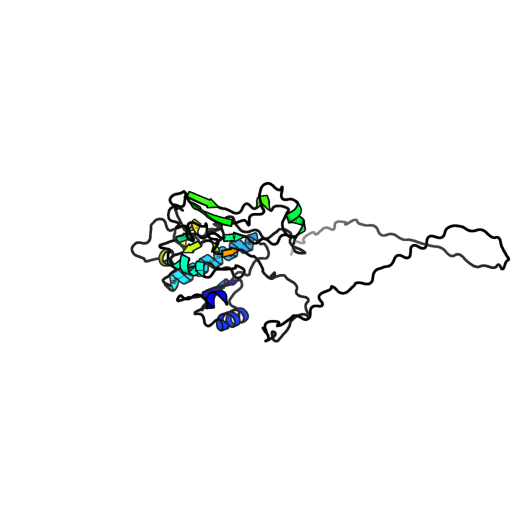1 205 ? -3.627 10.552 -8.131 1.00 83.75 205 ILE A N 1
ATOM 1617 C CA . ILE A 1 205 ? -3.717 10.039 -6.769 1.00 83.75 205 ILE A CA 1
ATOM 1618 C C . ILE A 1 205 ? -2.306 9.735 -6.284 1.00 83.75 205 ILE A C 1
ATOM 1620 O O . ILE A 1 205 ? -1.778 8.638 -6.470 1.00 83.75 205 ILE A O 1
ATOM 1624 N N . GLU A 1 206 ? -1.692 10.720 -5.643 1.00 82.25 206 GLU A N 1
ATOM 1625 C CA . GLU A 1 206 ? -0.379 10.531 -5.035 1.00 82.25 206 GLU A CA 1
ATOM 1626 C C . GLU A 1 206 ? -0.447 9.636 -3.795 1.00 82.25 206 GLU A C 1
ATOM 1628 O O . GLU A 1 206 ? 0.493 8.888 -3.556 1.00 82.25 206 GLU A O 1
ATOM 1633 N N . THR A 1 207 ? -1.548 9.668 -3.028 1.00 87.75 207 THR A N 1
ATOM 1634 C CA . THR A 1 207 ? -1.654 8.964 -1.735 1.00 87.75 207 THR A CA 1
ATOM 1635 C C . THR A 1 207 ? -3.061 8.406 -1.468 1.00 87.75 207 THR A C 1
ATOM 1637 O O . THR 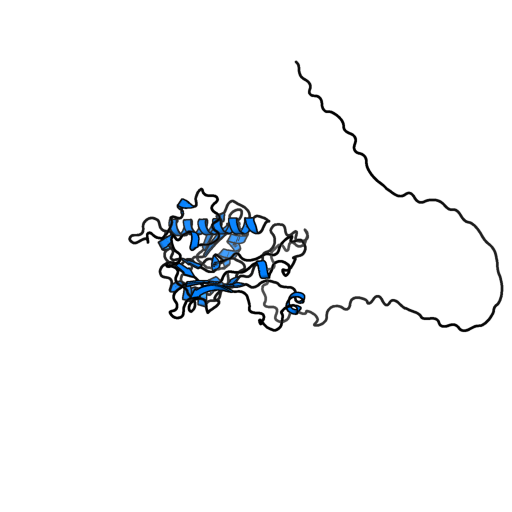A 1 207 ? -4.045 8.947 -1.988 1.00 87.75 207 THR A O 1
ATOM 1640 N N . PRO A 1 208 ? -3.204 7.392 -0.588 1.00 89.25 208 PRO A N 1
ATOM 1641 C CA . PRO A 1 208 ? -4.506 6.889 -0.133 1.00 89.25 208 PRO A CA 1
ATOM 1642 C C . PRO A 1 208 ? -5.399 7.946 0.523 1.00 89.25 208 PRO A C 1
ATOM 1644 O O . PRO A 1 208 ? -6.620 7.800 0.528 1.00 89.25 208 PRO A O 1
ATOM 1647 N N . LEU A 1 209 ? -4.823 9.035 1.048 1.00 90.69 209 LEU A N 1
ATOM 1648 C CA . LEU A 1 209 ? -5.579 10.115 1.687 1.00 90.69 209 LEU A CA 1
ATOM 1649 C C . LEU A 1 209 ? -6.556 10.799 0.727 1.00 90.69 209 LEU A C 1
ATOM 1651 O O . LEU A 1 209 ? -7.572 11.330 1.169 1.00 90.69 209 LEU A O 1
ATOM 1655 N N . SER A 1 210 ? -6.313 10.741 -0.585 1.00 89.81 210 SER A N 1
ATOM 1656 C CA . SER A 1 210 ? -7.242 11.270 -1.589 1.00 89.81 210 SER A CA 1
ATOM 1657 C C . SER A 1 210 ? -8.605 10.570 -1.576 1.00 89.81 210 SER A C 1
ATOM 1659 O O . SER A 1 210 ? -9.594 11.172 -2.009 1.00 89.81 210 SER A O 1
ATOM 1661 N N . LEU A 1 211 ? -8.678 9.340 -1.045 1.00 88.19 211 LEU A N 1
ATOM 1662 C CA . LEU A 1 211 ? -9.922 8.595 -0.820 1.00 88.19 211 LEU A CA 1
ATOM 1663 C C . LEU A 1 211 ? -10.766 9.193 0.315 1.00 88.19 211 LEU A C 1
ATOM 1665 O O . LEU A 1 211 ? -11.944 8.863 0.443 1.00 88.19 211 LEU A O 1
ATOM 1669 N N . LEU A 1 212 ? -10.194 10.080 1.127 1.00 90.12 212 LEU A N 1
ATOM 1670 C CA . LEU A 1 212 ? -10.851 10.699 2.269 1.00 90.12 212 LEU A CA 1
ATOM 1671 C C . LEU A 1 212 ? -11.340 12.113 1.929 1.00 90.12 212 LEU A C 1
ATOM 1673 O O . LEU A 1 212 ? -10.744 12.839 1.131 1.00 90.12 212 LEU A O 1
ATOM 1677 N N . LYS A 1 213 ? -12.436 12.536 2.564 1.00 87.31 213 LYS A N 1
ATOM 1678 C CA . LYS A 1 213 ? -12.857 13.948 2.619 1.00 87.31 213 LYS A CA 1
ATOM 1679 C C . LYS A 1 213 ? -12.109 14.728 3.705 1.00 87.31 213 LYS A C 1
ATOM 1681 O O . LYS A 1 213 ? -11.948 15.934 3.570 1.00 87.31 213 LYS A O 1
ATOM 1686 N N . SER A 1 214 ? -11.679 14.053 4.771 1.00 85.25 214 SER A N 1
ATOM 1687 C CA . SER A 1 214 ? -10.928 14.636 5.886 1.00 85.25 214 SER A CA 1
ATOM 1688 C C . SER A 1 214 ? -9.874 13.648 6.378 1.00 85.25 214 SER A C 1
ATOM 1690 O O . SER A 1 214 ? -10.139 12.452 6.445 1.00 85.25 214 SER A O 1
ATOM 1692 N N . THR A 1 215 ? -8.697 14.146 6.754 1.00 85.12 215 THR A N 1
ATOM 1693 C CA . THR A 1 215 ? -7.602 13.341 7.319 1.00 85.12 215 THR A CA 1
ATOM 1694 C C . THR A 1 215 ? -7.731 13.130 8.828 1.00 85.12 215 THR A C 1
ATOM 1696 O O . THR A 1 215 ? -6.962 12.366 9.395 1.00 85.12 215 THR A O 1
ATOM 1699 N N . SER A 1 216 ? -8.697 13.771 9.498 1.00 83.62 216 SER A N 1
ATOM 1700 C CA . SER A 1 216 ? -8.899 13.646 10.954 1.00 83.62 216 SER A CA 1
ATOM 1701 C C . SER A 1 216 ? -9.339 12.250 11.405 1.00 83.62 216 SER A C 1
ATOM 1703 O O . SER A 1 216 ? -9.354 11.973 12.598 1.00 83.62 216 SER A O 1
ATOM 1705 N N . VAL A 1 217 ? -9.734 11.398 10.459 1.00 87.69 217 VAL A N 1
ATOM 1706 C CA . VAL A 1 217 ? -10.182 10.019 10.700 1.00 87.69 217 VAL A CA 1
ATOM 1707 C C . VAL A 1 217 ? -9.039 9.007 10.639 1.00 87.69 217 VAL A C 1
ATOM 1709 O O . VAL A 1 217 ? -9.280 7.825 10.846 1.00 87.69 217 VAL A O 1
ATOM 1712 N N . VAL A 1 218 ? -7.824 9.456 10.307 1.00 94.06 218 VAL A N 1
ATOM 1713 C CA . VAL A 1 218 ? -6.667 8.572 10.186 1.00 94.06 218 VAL A CA 1
ATOM 1714 C C . VAL A 1 218 ? -6.107 8.242 11.563 1.00 94.06 218 VAL A C 1
ATOM 1716 O O . VAL A 1 218 ? -5.829 9.129 12.370 1.00 94.06 218 VAL A O 1
ATOM 1719 N N . GLU A 1 219 ? -5.936 6.949 11.799 1.00 94.81 219 GLU A N 1
ATOM 1720 C CA . GLU A 1 219 ? -5.455 6.356 13.038 1.00 94.81 219 GLU A CA 1
ATOM 1721 C C . GLU A 1 219 ? -3.922 6.251 12.980 1.00 94.81 219 GLU A C 1
ATOM 1723 O O . GLU A 1 219 ? -3.383 5.556 12.115 1.00 94.81 219 GLU A O 1
ATOM 1728 N N . PRO A 1 220 ? -3.178 6.957 13.844 1.00 95.25 220 PRO A N 1
ATOM 1729 C CA . PRO A 1 220 ? -1.726 6.889 13.823 1.00 95.25 220 PRO A CA 1
ATOM 1730 C C . PRO A 1 220 ? -1.245 5.628 14.564 1.00 95.25 220 PRO A C 1
ATOM 1732 O O . PRO A 1 220 ? -1.374 5.519 15.782 1.00 95.25 220 PRO A O 1
ATOM 1735 N N . LEU A 1 221 ? -0.686 4.675 13.820 1.00 95.00 221 LEU A N 1
ATOM 1736 C CA . LEU A 1 221 ? -0.207 3.377 14.312 1.00 95.00 221 LEU A CA 1
ATOM 1737 C C . LEU A 1 221 ? 1.264 3.451 14.767 1.00 95.00 221 LEU A C 1
ATOM 1739 O O . LEU A 1 221 ? 1.948 4.448 14.513 1.00 95.00 221 LEU A O 1
ATOM 1743 N N . GLY A 1 222 ? 1.767 2.414 15.449 1.00 92.25 222 GLY A N 1
ATOM 1744 C CA . GLY A 1 222 ? 3.178 2.337 15.859 1.00 92.25 222 GLY A CA 1
ATOM 1745 C C . GLY A 1 222 ? 3.574 3.417 16.871 1.00 92.25 222 GLY A C 1
ATOM 1746 O O . GLY A 1 222 ? 4.547 4.154 16.673 1.00 92.25 222 GLY A O 1
ATOM 1747 N N . ASN A 1 223 ? 2.773 3.562 17.934 1.00 92.00 223 ASN A N 1
ATOM 1748 C CA . ASN A 1 223 ? 2.937 4.592 18.968 1.00 92.00 223 ASN A CA 1
ATOM 1749 C C . ASN A 1 223 ? 2.958 6.020 18.382 1.00 92.00 223 ASN A C 1
ATOM 1751 O O . ASN A 1 223 ? 3.882 6.803 18.616 1.00 92.00 223 ASN A O 1
ATOM 1755 N N . CYS A 1 224 ? 1.949 6.321 17.563 1.00 89.44 224 CYS A N 1
ATOM 1756 C CA . CYS A 1 224 ? 1.873 7.488 16.693 1.00 89.44 224 CYS A CA 1
ATOM 1757 C C . CYS A 1 224 ? 3.143 7.754 15.874 1.00 89.44 224 CYS A C 1
ATOM 1759 O O . CYS A 1 224 ? 3.797 8.791 15.997 1.00 89.44 224 CYS A O 1
ATOM 1761 N N . GLY A 1 225 ? 3.521 6.783 15.047 1.00 83.56 225 GLY A N 1
ATOM 1762 C CA . GLY A 1 225 ? 4.639 6.935 14.125 1.00 83.56 225 GLY A CA 1
ATOM 1763 C C . GLY A 1 225 ? 6.001 7.133 14.797 1.00 83.56 225 GLY A C 1
ATOM 1764 O O . GLY A 1 225 ? 6.975 7.448 14.113 1.00 83.56 225 GLY A O 1
ATOM 1765 N N . ARG A 1 226 ? 6.114 6.947 16.117 1.00 89.38 226 ARG A N 1
ATOM 1766 C CA . ARG A 1 226 ? 7.415 6.961 16.805 1.00 89.38 226 ARG A CA 1
ATOM 1767 C C . ARG A 1 226 ? 8.225 5.710 16.479 1.00 89.38 226 ARG A C 1
ATOM 1769 O O . ARG A 1 226 ? 9.449 5.738 16.567 1.00 89.38 226 ARG A O 1
ATOM 1776 N N . GLN A 1 227 ? 7.552 4.629 16.094 1.00 92.81 227 GLN A N 1
ATOM 1777 C CA . GLN A 1 227 ? 8.179 3.422 15.576 1.00 92.81 227 GLN A CA 1
ATOM 1778 C C . GLN A 1 227 ? 8.192 3.453 14.048 1.00 92.81 227 GLN A C 1
ATOM 1780 O O . GLN A 1 227 ? 7.159 3.637 13.404 1.00 92.81 227 GLN A O 1
ATOM 1785 N N . VAL A 1 228 ? 9.373 3.244 13.468 1.00 94.38 228 VAL A N 1
ATOM 1786 C CA . VAL A 1 228 ? 9.523 3.003 12.031 1.00 94.38 228 VAL A CA 1
ATOM 1787 C C . VAL A 1 228 ? 9.275 1.519 11.781 1.00 94.38 228 VAL A C 1
ATOM 1789 O O . VAL A 1 228 ? 10.058 0.682 12.220 1.00 94.38 228 VAL A O 1
ATOM 1792 N N . LEU A 1 229 ? 8.177 1.204 11.094 1.00 94.56 229 LEU A N 1
ATOM 1793 C CA . LEU A 1 229 ? 7.734 -0.178 10.850 1.00 94.56 229 LEU A CA 1
ATOM 1794 C C . LEU A 1 229 ? 8.007 -0.644 9.411 1.00 94.56 229 LEU A C 1
ATOM 1796 O O . LEU A 1 229 ? 7.873 -1.826 9.088 1.00 94.56 229 LEU A O 1
ATOM 1800 N N . LEU A 1 230 ? 8.385 0.291 8.541 1.00 95.06 230 LEU A N 1
ATOM 1801 C CA . LEU A 1 230 ? 8.657 0.065 7.130 1.00 95.06 230 LEU A CA 1
ATOM 1802 C C . LEU A 1 230 ? 9.821 0.945 6.687 1.00 95.06 230 LEU A C 1
ATOM 1804 O O . LEU A 1 230 ? 9.904 2.110 7.075 1.00 95.06 230 LEU A O 1
ATOM 1808 N N . TRP A 1 231 ? 10.681 0.406 5.827 1.00 94.31 231 TRP A N 1
ATOM 1809 C CA . TRP A 1 231 ? 11.732 1.166 5.167 1.00 94.31 231 TRP A CA 1
ATOM 1810 C C . TRP A 1 231 ? 11.487 1.190 3.669 1.00 94.31 231 TRP A C 1
ATOM 1812 O O . TRP A 1 231 ? 11.411 0.149 3.010 1.00 94.31 231 TRP A O 1
ATOM 1822 N N . TRP A 1 232 ? 11.360 2.405 3.152 1.00 92.75 232 TRP A N 1
ATOM 1823 C CA . TRP A 1 232 ? 11.314 2.657 1.730 1.00 92.75 232 TRP A CA 1
ATOM 1824 C C . TRP A 1 232 ? 12.727 2.555 1.176 1.00 92.75 232 TRP A C 1
ATOM 1826 O O . TRP A 1 232 ? 13.628 3.302 1.571 1.00 92.75 232 TRP A O 1
ATOM 1836 N N . LEU A 1 233 ? 12.904 1.609 0.267 1.00 87.50 233 LEU A N 1
ATOM 1837 C CA . LEU A 1 233 ? 14.149 1.350 -0.430 1.00 87.50 233 LEU A CA 1
ATOM 1838 C C . LEU A 1 233 ? 13.784 1.060 -1.876 1.00 87.50 233 LEU A C 1
ATOM 1840 O O . LEU A 1 233 ? 13.013 0.140 -2.137 1.00 87.50 233 LEU A O 1
ATOM 1844 N N . ARG A 1 234 ? 14.344 1.814 -2.823 1.00 81.06 234 ARG A N 1
ATOM 1845 C CA . ARG A 1 234 ? 14.125 1.553 -4.246 1.00 81.06 234 ARG A CA 1
ATOM 1846 C C . ARG A 1 234 ? 15.324 0.837 -4.850 1.00 81.06 234 ARG A C 1
ATOM 1848 O O . ARG A 1 234 ? 16.350 1.453 -5.128 1.00 81.06 234 ARG A O 1
ATOM 1855 N N . VAL A 1 235 ? 15.178 -0.470 -5.048 1.00 77.19 235 VAL A N 1
ATOM 1856 C CA . VAL A 1 235 ? 16.167 -1.330 -5.709 1.00 77.19 235 VAL A CA 1
ATOM 1857 C C . VAL A 1 235 ? 15.449 -2.082 -6.818 1.00 77.19 235 VAL A C 1
ATOM 1859 O O . VAL A 1 235 ? 14.832 -3.116 -6.587 1.00 77.19 235 VAL A O 1
ATOM 1862 N N . GLU A 1 236 ? 15.511 -1.535 -8.029 1.00 71.94 236 GLU A N 1
ATOM 1863 C CA . GLU A 1 236 ? 14.843 -2.102 -9.197 1.00 71.94 236 GLU A CA 1
ATOM 1864 C C . GLU A 1 236 ? 15.800 -2.199 -10.378 1.00 71.94 236 GLU A C 1
ATOM 1866 O O . GLU A 1 236 ? 16.546 -1.265 -10.685 1.00 71.94 236 GLU A O 1
ATOM 1871 N N . ALA A 1 237 ? 15.742 -3.325 -11.087 1.00 67.19 237 ALA A N 1
ATOM 1872 C CA . ALA A 1 237 ? 16.392 -3.441 -12.380 1.00 67.19 237 ALA A CA 1
ATOM 1873 C C . ALA A 1 237 ? 15.629 -2.588 -13.404 1.00 67.19 237 ALA A C 1
ATOM 1875 O O . ALA A 1 237 ? 14.409 -2.696 -13.536 1.00 67.19 237 ALA A O 1
ATOM 1876 N N . ARG A 1 238 ? 16.336 -1.741 -14.162 1.00 64.50 238 ARG A N 1
ATOM 1877 C CA . ARG A 1 238 ? 15.685 -0.945 -15.207 1.00 64.50 238 ARG A CA 1
ATOM 1878 C C . ARG A 1 238 ? 15.111 -1.861 -16.293 1.00 64.50 238 ARG A C 1
ATOM 1880 O O . ARG A 1 238 ? 15.789 -2.767 -16.771 1.00 64.50 238 ARG A O 1
ATOM 1887 N N . THR A 1 239 ? 13.903 -1.555 -16.756 1.00 61.16 239 THR A N 1
ATOM 1888 C CA . THR A 1 239 ? 13.267 -2.204 -17.917 1.00 61.16 239 THR A CA 1
ATOM 1889 C C . THR A 1 239 ? 14.071 -2.043 -19.208 1.00 61.16 239 THR A C 1
ATOM 1891 O O . THR A 1 239 ? 13.982 -2.880 -20.101 1.00 61.16 239 THR A O 1
ATOM 1894 N N . ASP A 1 240 ? 14.862 -0.975 -19.314 1.00 64.69 240 ASP A N 1
ATOM 1895 C CA . ASP A 1 240 ? 15.799 -0.724 -20.408 1.00 64.69 240 ASP A CA 1
ATOM 1896 C C . ASP A 1 240 ? 17.255 -1.052 -20.039 1.00 64.69 240 ASP A C 1
ATOM 1898 O O . ASP A 1 240 ? 18.162 -0.733 -20.813 1.00 64.69 240 ASP A O 1
ATOM 1902 N N . SER A 1 241 ? 17.485 -1.707 -18.889 1.00 65.25 241 SER A N 1
ATOM 1903 C CA . SER A 1 241 ? 18.801 -2.229 -18.529 1.00 65.25 241 SER A CA 1
ATOM 1904 C C . SER A 1 241 ? 19.221 -3.236 -19.588 1.00 65.25 241 SER A C 1
ATOM 1906 O O . SER A 1 241 ? 18.691 -4.344 -19.692 1.00 65.25 241 SER A O 1
ATOM 1908 N N . LYS A 1 242 ? 20.187 -2.839 -20.412 1.00 62.62 242 LYS A N 1
ATOM 1909 C CA . LYS A 1 242 ? 20.827 -3.739 -21.360 1.00 62.62 242 LYS A CA 1
ATOM 1910 C C . LYS A 1 242 ? 21.843 -4.554 -20.577 1.00 62.62 242 LYS A C 1
ATOM 1912 O O . LYS A 1 242 ? 23.029 -4.230 -20.584 1.00 62.62 242 LYS A O 1
ATOM 1917 N N . PHE A 1 243 ? 21.388 -5.618 -19.912 1.00 58.78 243 PHE A N 1
ATOM 1918 C CA . PHE A 1 243 ? 22.311 -6.692 -19.558 1.00 58.78 243 PHE A CA 1
ATOM 1919 C C . PHE A 1 243 ? 23.083 -7.070 -20.829 1.00 58.78 243 PHE A C 1
ATOM 1921 O O . PHE A 1 243 ? 22.473 -7.127 -21.908 1.00 58.78 243 PHE A O 1
ATOM 1928 N N . PRO A 1 244 ? 24.412 -7.266 -20.761 1.00 66.88 244 PRO A N 1
ATOM 1929 C CA . PRO A 1 244 ? 25.179 -7.633 -21.939 1.00 66.88 244 PRO A CA 1
ATOM 1930 C C . PRO A 1 244 ? 24.499 -8.831 -22.602 1.00 66.88 244 PRO A C 1
ATOM 1932 O O . PRO A 1 244 ? 24.208 -9.817 -21.929 1.00 66.88 244 PRO A O 1
ATOM 1935 N N . SER A 1 245 ? 24.232 -8.742 -23.908 1.00 56.72 245 SER A N 1
ATOM 1936 C CA . SER A 1 245 ? 23.336 -9.631 -24.675 1.00 56.72 245 SER A CA 1
ATOM 1937 C C . SER A 1 245 ? 23.768 -11.107 -24.762 1.00 56.72 245 SER A C 1
ATOM 1939 O O . SER A 1 245 ? 23.283 -11.857 -25.603 1.00 56.72 245 SER A O 1
ATOM 1941 N N . ARG A 1 246 ? 24.701 -11.536 -23.911 1.00 59.22 246 ARG A N 1
ATOM 1942 C CA . ARG A 1 246 ? 25.265 -12.886 -23.814 1.00 59.22 246 ARG A CA 1
ATOM 1943 C C . ARG A 1 246 ? 25.400 -13.388 -22.371 1.00 59.22 246 ARG A C 1
ATOM 1945 O O . ARG A 1 246 ? 25.956 -14.457 -22.167 1.00 59.22 246 ARG A O 1
ATOM 1952 N N . TRP A 1 247 ? 24.914 -12.632 -21.387 1.00 63.94 247 TRP A N 1
ATOM 1953 C CA . TRP A 1 247 ? 24.857 -13.027 -19.976 1.00 63.94 247 TRP A CA 1
ATOM 1954 C C . TRP A 1 247 ? 23.435 -13.463 -19.612 1.00 63.94 247 TRP A C 1
ATOM 1956 O O . TRP A 1 247 ? 22.830 -12.955 -18.674 1.00 63.94 247 TRP A O 1
ATOM 1966 N N . ILE A 1 248 ? 22.874 -14.372 -20.408 1.00 63.03 248 ILE A N 1
ATOM 1967 C CA . ILE A 1 248 ? 21.612 -15.041 -20.094 1.00 63.03 248 ILE A CA 1
ATOM 1968 C C . ILE A 1 248 ? 22.000 -16.394 -19.513 1.00 63.03 248 ILE A C 1
ATOM 1970 O O . ILE A 1 248 ? 22.636 -17.193 -20.199 1.00 63.03 248 ILE A O 1
ATOM 1974 N N . ILE A 1 249 ? 21.677 -16.622 -18.241 1.00 63.97 249 ILE A N 1
ATOM 1975 C CA . ILE A 1 249 ? 21.865 -17.926 -17.608 1.00 63.97 249 ILE A CA 1
ATOM 1976 C C . ILE A 1 249 ? 20.538 -18.671 -17.735 1.00 63.97 249 ILE A C 1
ATOM 1978 O O . ILE A 1 249 ? 19.588 -18.370 -17.015 1.00 63.97 249 ILE A O 1
ATOM 1982 N N . ASP A 1 250 ? 20.476 -19.579 -18.706 1.00 62.16 250 ASP A N 1
ATOM 1983 C CA . ASP A 1 250 ? 19.321 -20.428 -18.993 1.00 62.16 250 ASP A CA 1
ATOM 1984 C C . ASP A 1 250 ? 19.781 -21.901 -19.022 1.00 62.16 250 ASP A C 1
ATOM 1986 O O . ASP A 1 250 ? 20.659 -22.236 -19.828 1.00 62.16 250 ASP A O 1
ATOM 1990 N N . PRO A 1 251 ? 19.271 -22.779 -18.135 1.00 66.00 251 PRO A N 1
ATOM 1991 C CA . PRO A 1 251 ? 18.245 -22.518 -17.123 1.00 66.00 251 PRO A CA 1
ATOM 1992 C C . PRO A 1 251 ? 18.737 -21.595 -15.992 1.00 66.00 251 PRO A C 1
ATOM 1994 O O . PRO A 1 251 ? 19.945 -21.536 -15.735 1.00 66.00 251 PRO A O 1
ATOM 1997 N N . PRO A 1 252 ? 17.826 -20.892 -15.289 1.00 68.50 252 PRO A N 1
ATOM 1998 C CA . PRO A 1 252 ? 18.163 -20.162 -14.070 1.00 68.50 252 PRO A CA 1
ATOM 1999 C C . PRO A 1 252 ? 18.944 -21.060 -13.101 1.00 68.50 252 PRO A C 1
ATOM 2001 O O . PRO A 1 252 ? 18.634 -22.243 -12.967 1.00 68.50 252 PRO A O 1
ATOM 2004 N N . LEU A 1 253 ? 19.958 -20.518 -12.421 1.00 70.31 253 LEU A N 1
ATOM 2005 C CA . LEU A 1 253 ? 20.746 -21.300 -11.464 1.00 70.31 253 LEU A CA 1
ATOM 2006 C C . LEU A 1 253 ? 19.850 -21.783 -10.314 1.00 70.31 253 LEU A C 1
ATOM 2008 O O . LEU A 1 253 ? 19.307 -20.977 -9.564 1.00 70.31 253 LEU A O 1
ATOM 2012 N N . ASP A 1 254 ? 19.766 -23.100 -10.134 1.00 58.47 254 ASP A N 1
ATOM 2013 C CA . ASP A 1 254 ? 18.938 -23.774 -9.117 1.00 58.47 254 ASP A CA 1
ATOM 2014 C C . ASP A 1 254 ? 19.483 -23.656 -7.673 1.00 58.47 254 ASP A C 1
ATOM 2016 O O . ASP A 1 254 ? 19.012 -24.321 -6.751 1.00 58.47 254 ASP A O 1
ATOM 2020 N N . ILE A 1 255 ? 20.511 -22.832 -7.446 1.00 56.75 255 ILE A N 1
ATOM 2021 C CA . ILE A 1 255 ? 21.303 -22.835 -6.212 1.00 56.75 255 ILE A CA 1
ATOM 2022 C C . ILE A 1 255 ? 21.235 -21.478 -5.497 1.00 56.75 255 ILE A C 1
ATOM 2024 O O . ILE A 1 255 ? 21.982 -20.546 -5.779 1.00 56.75 255 ILE A O 1
ATOM 2028 N N . THR A 1 256 ? 20.383 -21.406 -4.474 1.00 53.88 256 THR A N 1
ATOM 2029 C CA . THR A 1 256 ? 20.543 -20.511 -3.316 1.00 53.88 256 THR A CA 1
ATOM 2030 C C . THR A 1 256 ? 21.131 -21.314 -2.159 1.00 53.88 256 THR A C 1
ATOM 2032 O O . THR A 1 256 ? 20.445 -21.646 -1.195 1.00 53.88 256 THR A O 1
ATOM 2035 N N . ILE A 1 257 ? 22.409 -21.688 -2.260 1.00 51.31 257 ILE A N 1
ATOM 2036 C CA . ILE A 1 257 ? 23.151 -22.190 -1.098 1.00 51.31 257 ILE A CA 1
ATOM 2037 C C . ILE A 1 257 ? 23.669 -20.953 -0.351 1.00 51.31 257 ILE A C 1
ATOM 2039 O O . ILE A 1 257 ? 24.342 -20.129 -0.975 1.00 51.31 257 ILE A O 1
ATOM 2043 N N . PRO A 1 258 ? 23.404 -20.795 0.961 1.00 49.41 258 PRO A N 1
ATOM 2044 C CA . PRO A 1 258 ? 24.055 -19.768 1.760 1.00 49.41 258 PRO A CA 1
ATOM 2045 C C . PRO A 1 258 ? 25.562 -19.940 1.613 1.00 49.41 258 PRO A C 1
ATOM 2047 O O . PRO A 1 258 ? 26.111 -20.989 1.961 1.00 49.41 258 PRO A O 1
ATOM 2050 N N . SER A 1 259 ? 26.224 -18.932 1.055 1.00 51.25 259 SER A N 1
ATOM 2051 C CA . SER A 1 259 ? 27.675 -18.914 0.946 1.00 51.25 259 SER A CA 1
ATOM 2052 C C . SER A 1 259 ? 28.261 -19.065 2.352 1.00 51.25 259 SER A C 1
ATOM 2054 O O . SER A 1 259 ? 28.261 -18.126 3.142 1.00 51.25 259 SER A O 1
ATOM 2056 N N . LYS A 1 260 ? 28.744 -20.266 2.696 1.00 56.69 260 LYS A N 1
ATOM 2057 C CA . LYS A 1 260 ? 29.401 -20.514 3.992 1.00 56.69 260 LYS A CA 1
ATOM 2058 C C . LYS A 1 260 ? 30.722 -19.745 4.124 1.00 56.69 260 LYS A C 1
ATOM 2060 O O . LYS A 1 260 ? 31.262 -19.670 5.220 1.00 56.69 260 LYS A O 1
ATOM 2065 N N . ARG A 1 261 ? 31.220 -19.199 3.010 1.00 52.44 261 ARG A N 1
ATOM 2066 C CA . ARG A 1 261 ? 32.281 -18.202 2.831 1.00 52.44 261 ARG A CA 1
ATOM 2067 C C . ARG A 1 261 ? 32.381 -17.974 1.330 1.00 52.44 261 ARG A C 1
ATOM 2069 O O . ARG A 1 261 ? 32.622 -18.924 0.588 1.00 52.44 261 ARG A O 1
ATOM 2076 N N . SER A 1 262 ? 32.208 -16.743 0.874 1.00 51.69 262 SER A N 1
ATOM 2077 C CA . SER A 1 262 ? 32.601 -16.409 -0.489 1.00 51.69 262 SER A CA 1
ATOM 2078 C C . SER A 1 262 ? 34.127 -16.379 -0.488 1.00 51.69 262 SER A C 1
ATOM 2080 O O . SER A 1 262 ? 34.684 -15.695 0.372 1.00 51.69 262 SER A O 1
ATOM 2082 N N . PRO A 1 263 ? 34.821 -17.091 -1.388 1.00 52.12 263 PRO A N 1
ATOM 2083 C CA . PRO A 1 263 ? 36.277 -17.074 -1.471 1.00 52.12 263 PRO A CA 1
ATOM 2084 C C . PRO A 1 263 ? 36.731 -15.788 -2.175 1.00 52.12 263 PRO A C 1
ATOM 2086 O O . PRO A 1 263 ? 37.502 -15.830 -3.130 1.00 52.12 263 PRO A O 1
ATOM 2089 N N . TRP A 1 264 ? 36.189 -14.642 -1.763 1.00 51.47 264 TRP A N 1
ATOM 2090 C CA . TRP A 1 264 ? 36.740 -13.364 -2.167 1.00 51.47 264 TRP A CA 1
ATOM 2091 C C . TRP A 1 264 ? 38.085 -13.237 -1.451 1.00 51.47 264 TRP A C 1
ATOM 2093 O O . TRP A 1 264 ? 38.125 -13.409 -0.232 1.00 51.47 264 TRP A O 1
ATOM 2103 N N . PRO A 1 265 ? 39.193 -13.017 -2.171 1.00 59.03 265 PRO A N 1
ATOM 2104 C CA . PRO A 1 265 ? 40.436 -12.653 -1.516 1.00 59.03 265 PRO A CA 1
ATOM 2105 C C . PRO A 1 265 ? 40.205 -11.358 -0.727 1.00 59.03 265 PRO A C 1
ATOM 2107 O O . PRO A 1 265 ? 39.612 -10.417 -1.249 1.00 59.03 265 PRO A O 1
ATOM 2110 N N . ASP A 1 266 ? 40.676 -11.312 0.522 1.00 62.56 266 ASP A N 1
ATOM 2111 C CA . ASP A 1 266 ? 40.521 -10.154 1.423 1.00 62.56 266 ASP A CA 1
ATOM 2112 C C . ASP A 1 266 ? 41.210 -8.879 0.894 1.00 62.56 266 ASP A C 1
ATOM 2114 O O . ASP A 1 266 ? 41.017 -7.789 1.429 1.00 62.56 266 ASP A O 1
ATOM 2118 N N . ALA A 1 267 ? 42.007 -9.004 -0.171 1.00 59.62 267 ALA A N 1
ATOM 2119 C CA . ALA A 1 267 ? 42.677 -7.906 -0.843 1.00 59.62 267 ALA A CA 1
ATOM 2120 C C . ALA A 1 267 ? 42.241 -7.815 -2.320 1.00 59.62 267 ALA A C 1
ATOM 2122 O O . ALA A 1 267 ? 42.177 -8.842 -3.008 1.00 59.62 267 ALA A O 1
ATOM 2123 N N . PRO A 1 268 ? 41.990 -6.597 -2.840 1.00 62.84 268 PRO A N 1
ATOM 2124 C CA . PRO A 1 268 ? 41.807 -6.370 -4.268 1.00 62.84 268 PRO A CA 1
ATOM 2125 C C . PRO A 1 268 ? 43.022 -6.876 -5.066 1.00 62.84 268 PRO A C 1
ATOM 2127 O O . PRO A 1 268 ? 44.148 -6.760 -4.580 1.00 62.84 268 PRO A O 1
ATOM 2130 N N . PRO A 1 269 ? 42.844 -7.386 -6.300 1.00 65.19 269 PRO A N 1
ATOM 2131 C CA . PRO A 1 269 ? 43.970 -7.710 -7.167 1.00 65.19 269 PRO A CA 1
ATOM 2132 C C . PRO A 1 269 ? 44.826 -6.462 -7.404 1.00 65.19 269 PRO A C 1
ATOM 2134 O O . PRO A 1 269 ? 44.314 -5.437 -7.860 1.00 65.19 269 PRO A O 1
ATOM 2137 N N . GLU A 1 270 ? 46.123 -6.545 -7.107 1.00 59.97 270 GLU A N 1
ATOM 2138 C CA . GLU A 1 270 ? 47.059 -5.462 -7.398 1.00 59.97 270 GLU A CA 1
ATOM 2139 C C . GLU A 1 270 ? 47.126 -5.245 -8.913 1.00 59.97 270 GLU A C 1
ATOM 2141 O O . GLU A 1 270 ? 47.553 -6.109 -9.682 1.00 59.97 270 GLU A O 1
ATOM 2146 N N . LEU A 1 271 ? 46.658 -4.079 -9.357 1.00 53.91 271 LEU A N 1
ATOM 2147 C CA . LEU A 1 271 ? 46.831 -3.646 -10.736 1.00 53.91 271 LEU A CA 1
ATOM 2148 C C . LEU A 1 271 ? 48.309 -3.296 -10.956 1.00 53.91 271 LEU A C 1
ATOM 2150 O O . LEU A 1 271 ? 48.914 -2.678 -10.078 1.00 53.91 271 LEU A O 1
ATOM 2154 N N . PRO A 1 272 ? 48.895 -3.633 -12.119 1.00 47.72 272 PRO A N 1
ATOM 2155 C CA . PRO A 1 272 ? 50.284 -3.306 -12.400 1.00 47.72 272 PRO A CA 1
ATOM 2156 C C . PRO A 1 272 ? 50.488 -1.792 -12.303 1.00 47.72 272 PRO A C 1
ATOM 2158 O O . PRO A 1 272 ? 49.889 -1.008 -13.046 1.00 47.72 272 PRO A O 1
ATOM 2161 N N . SER A 1 273 ? 51.330 -1.382 -11.358 1.00 45.59 273 SER A N 1
ATOM 2162 C CA . SER A 1 273 ? 51.762 -0.005 -11.200 1.00 45.59 273 SER A CA 1
ATOM 2163 C C . SER A 1 273 ? 52.577 0.388 -12.432 1.00 45.59 273 SER A C 1
ATOM 2165 O O . SER A 1 273 ? 53.617 -0.191 -12.739 1.00 45.59 273 SER A O 1
ATOM 2167 N N . ASN A 1 274 ? 52.108 1.393 -13.172 1.00 52.59 274 ASN A N 1
ATOM 2168 C CA . ASN A 1 274 ? 52.945 2.060 -14.162 1.00 52.59 274 ASN A CA 1
ATOM 2169 C C . ASN A 1 274 ? 54.032 2.842 -13.413 1.00 52.59 274 ASN A C 1
ATOM 2171 O O . ASN A 1 274 ? 53.865 4.030 -13.123 1.00 52.59 274 ASN A O 1
ATOM 2175 N N . GLU A 1 275 ? 55.146 2.183 -13.099 1.00 40.38 275 GLU A N 1
ATOM 2176 C CA . GLU A 1 275 ? 56.372 2.855 -12.687 1.00 40.38 275 GLU A CA 1
ATOM 2177 C C . GLU A 1 275 ? 56.860 3.735 -13.841 1.00 40.38 275 GLU A C 1
ATOM 2179 O O . GLU A 1 275 ? 57.511 3.303 -14.795 1.00 40.38 275 GLU A O 1
ATOM 2184 N N . LYS A 1 276 ? 56.547 5.028 -13.747 1.00 44.53 276 LYS A N 1
ATOM 2185 C CA . LYS A 1 276 ? 57.334 6.059 -14.413 1.00 44.53 276 LYS A CA 1
ATOM 2186 C C . LYS A 1 276 ? 58.721 6.048 -13.776 1.00 44.53 2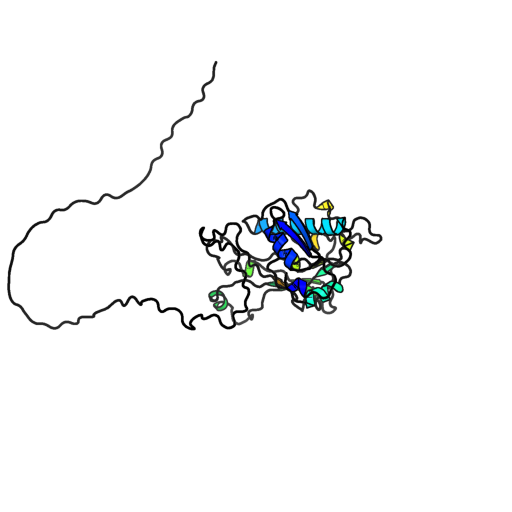76 LYS A C 1
ATOM 2188 O O . LYS A 1 276 ? 58.930 6.669 -12.737 1.00 44.53 276 LYS A O 1
ATOM 2193 N N . VAL A 1 277 ? 59.664 5.367 -14.418 1.00 33.50 277 VAL A N 1
ATOM 2194 C CA . VAL A 1 277 ? 61.093 5.496 -14.121 1.00 33.50 277 VAL A CA 1
ATOM 2195 C C . VAL A 1 277 ? 61.519 6.929 -14.453 1.00 33.50 277 VAL A C 1
ATOM 2197 O O . VAL A 1 277 ? 61.759 7.289 -15.604 1.00 33.50 277 VAL A O 1
ATOM 2200 N N . LEU A 1 278 ? 61.564 7.769 -13.421 1.00 32.81 278 LEU A N 1
ATOM 2201 C CA . LEU A 1 278 ? 62.272 9.044 -13.401 1.00 32.81 278 LEU A CA 1
ATOM 2202 C C . LEU A 1 278 ? 63.731 8.757 -13.035 1.00 32.81 278 LEU A C 1
ATOM 2204 O O . LEU A 1 278 ? 64.101 8.757 -11.864 1.00 32.81 278 LEU A O 1
ATOM 2208 N N . THR A 1 279 ? 64.578 8.507 -14.032 1.00 30.16 279 THR A N 1
ATOM 2209 C CA . THR A 1 279 ? 66.032 8.524 -13.829 1.00 30.16 279 THR A CA 1
ATOM 2210 C C . THR A 1 279 ? 66.534 9.961 -13.934 1.00 30.16 279 THR A C 1
ATOM 2212 O O . THR A 1 279 ? 66.810 10.480 -15.015 1.00 30.16 279 THR A O 1
ATOM 2215 N N . ASN A 1 280 ? 66.658 10.608 -12.774 1.00 27.33 280 ASN A N 1
ATOM 2216 C CA . ASN A 1 280 ? 67.501 11.786 -12.592 1.00 27.33 280 ASN A CA 1
ATOM 2217 C C . ASN A 1 280 ? 68.942 11.430 -12.980 1.00 27.33 280 ASN A C 1
ATOM 2219 O O . ASN A 1 280 ? 69.538 10.542 -12.376 1.00 27.33 280 ASN A O 1
ATOM 2223 N N . THR A 1 281 ? 69.515 12.132 -13.957 1.00 30.08 281 THR A N 1
ATOM 2224 C CA . THR A 1 281 ? 70.957 12.071 -14.232 1.00 30.08 281 THR A CA 1
ATOM 2225 C C . THR A 1 281 ? 71.550 13.445 -13.946 1.00 30.08 281 THR A C 1
ATOM 2227 O O . THR A 1 281 ? 71.324 14.389 -14.701 1.00 30.08 281 THR A O 1
ATOM 2230 N N . GLN A 1 282 ? 72.266 13.559 -12.824 1.00 31.09 282 GLN A N 1
ATOM 2231 C CA . GLN A 1 282 ? 73.187 14.661 -12.552 1.00 31.09 282 GLN A CA 1
ATOM 2232 C C . GLN A 1 282 ? 74.484 14.463 -13.345 1.00 31.09 282 GLN A C 1
ATOM 2234 O O . GLN A 1 282 ? 74.950 13.343 -13.548 1.00 31.09 282 GLN A O 1
ATOM 2239 N N . GLU A 1 283 ? 75.031 15.588 -13.796 1.00 27.80 283 GLU A N 1
ATOM 2240 C CA . GLU A 1 283 ? 76.251 15.738 -14.581 1.00 27.80 283 GLU A CA 1
ATOM 2241 C C . GLU A 1 283 ? 77.484 15.108 -13.922 1.00 27.80 283 GLU A C 1
ATOM 2243 O O . GLU A 1 283 ? 77.790 15.391 -12.766 1.00 27.80 283 GLU A O 1
ATOM 2248 N N . GLN A 1 284 ? 78.282 14.383 -14.711 1.00 28.53 284 GLN A N 1
ATOM 2249 C CA . GLN A 1 284 ? 79.735 14.413 -14.566 1.00 28.53 284 GLN A CA 1
ATOM 2250 C C . GLN A 1 284 ? 80.437 14.234 -15.918 1.00 28.53 284 GLN A C 1
ATOM 2252 O O . GLN A 1 284 ? 80.127 13.374 -16.739 1.00 28.53 284 GLN A O 1
ATOM 2257 N N . THR A 1 285 ? 81.372 15.146 -16.124 1.00 25.56 285 THR A N 1
ATOM 2258 C CA . THR A 1 285 ? 82.235 15.430 -17.266 1.00 25.56 285 THR A CA 1
ATOM 2259 C C . THR A 1 285 ? 83.186 14.277 -17.603 1.00 25.56 285 THR A C 1
ATOM 2261 O O . THR A 1 285 ? 83.840 13.761 -16.706 1.00 25.56 285 THR A O 1
ATOM 2264 N N . ASN A 1 286 ? 83.357 13.952 -18.895 1.00 27.80 286 ASN A N 1
ATOM 2265 C CA . ASN A 1 286 ? 84.667 13.859 -19.569 1.00 27.80 286 ASN A CA 1
ATOM 2266 C C . ASN A 1 286 ? 84.548 13.581 -21.087 1.00 27.80 286 ASN A C 1
ATOM 2268 O O . ASN A 1 286 ? 83.565 13.050 -21.588 1.00 27.80 286 ASN A O 1
ATOM 2272 N N . LYS A 1 287 ? 85.562 14.062 -21.811 1.00 30.23 287 LYS A N 1
ATOM 2273 C CA . LYS A 1 287 ? 85.653 14.391 -23.251 1.00 30.23 287 LYS A CA 1
ATOM 2274 C C . LYS A 1 287 ? 86.176 13.194 -24.119 1.00 30.23 287 LYS A C 1
ATOM 2276 O O . LYS A 1 287 ? 86.368 12.121 -23.564 1.00 30.23 287 LYS A O 1
ATOM 2281 N N . PRO A 1 288 ? 86.378 13.307 -25.460 1.00 39.03 288 PRO A N 1
ATOM 2282 C CA . PRO A 1 288 ? 85.729 12.456 -26.477 1.00 39.03 288 PRO A CA 1
ATOM 2283 C C . PRO A 1 288 ? 86.673 11.570 -27.335 1.00 39.03 288 PRO A C 1
ATOM 2285 O O . PRO A 1 288 ? 87.869 11.837 -27.418 1.00 39.03 288 PRO A O 1
ATOM 2288 N N . SER A 1 289 ? 86.125 10.624 -28.117 1.00 27.11 289 SER A N 1
ATOM 2289 C CA . SER A 1 289 ? 86.790 10.060 -29.317 1.00 27.11 289 SER A CA 1
ATOM 2290 C C . SER A 1 289 ? 85.763 9.552 -30.360 1.00 27.11 289 SER A C 1
ATOM 2292 O O . SER A 1 289 ? 84.837 8.812 -30.061 1.00 27.11 289 SER A O 1
ATOM 2294 N N . THR A 1 290 ? 85.662 10.248 -31.499 1.00 28.22 290 THR A N 1
ATOM 2295 C CA . THR A 1 290 ? 86.095 9.875 -32.872 1.00 28.22 290 THR A CA 1
ATOM 2296 C C . THR A 1 290 ? 85.103 9.087 -33.747 1.00 28.22 290 THR A C 1
ATOM 2298 O O . THR A 1 290 ? 84.982 7.878 -33.654 1.00 28.22 290 THR A O 1
ATOM 2301 N N . ARG A 1 291 ? 84.503 9.847 -34.686 1.00 27.81 291 ARG A N 1
ATOM 2302 C CA . ARG A 1 291 ? 84.203 9.578 -36.117 1.00 27.81 291 ARG A CA 1
ATOM 2303 C C . ARG A 1 291 ? 83.738 8.167 -36.521 1.00 27.81 291 ARG A C 1
ATOM 2305 O O . ARG A 1 291 ? 84.531 7.243 -36.505 1.00 27.81 291 ARG A O 1
ATOM 2312 N N . THR A 1 292 ? 82.595 8.095 -37.217 1.00 28.81 292 THR A N 1
ATOM 2313 C CA . THR A 1 292 ? 82.543 7.859 -38.683 1.00 28.81 292 THR A CA 1
ATOM 2314 C C . THR A 1 292 ? 81.229 8.418 -39.264 1.00 28.81 292 THR A C 1
ATOM 2316 O O . THR A 1 292 ? 80.166 8.287 -38.669 1.00 28.81 292 THR A O 1
ATOM 2319 N N . LYS A 1 293 ? 81.323 9.113 -40.405 1.00 29.06 293 LYS A N 1
ATOM 2320 C CA . LYS A 1 293 ? 80.226 9.731 -41.175 1.00 29.06 293 LYS A CA 1
ATOM 2321 C C . LYS A 1 293 ? 79.709 8.748 -42.235 1.00 29.06 293 LYS A C 1
ATOM 2323 O O . LYS A 1 293 ? 80.542 8.133 -42.891 1.00 29.06 293 LYS A O 1
ATOM 2328 N N . SER A 1 294 ? 78.407 8.745 -42.545 1.00 31.08 294 SER A N 1
ATOM 2329 C CA . SER A 1 294 ? 77.850 9.205 -43.846 1.00 31.08 294 SER A CA 1
ATOM 2330 C C . SER A 1 294 ? 76.341 8.878 -44.027 1.00 31.08 294 SER A C 1
ATOM 2332 O O . SER A 1 294 ? 75.815 8.051 -43.290 1.00 31.08 294 SER A O 1
ATOM 2334 N N . PRO A 1 295 ? 75.614 9.594 -44.925 1.00 38.78 295 PRO A N 1
ATOM 2335 C CA . PRO A 1 295 ? 74.184 9.923 -44.768 1.00 38.78 295 PRO A CA 1
ATOM 2336 C C . PRO A 1 295 ? 73.262 9.492 -45.937 1.00 38.78 295 PRO A C 1
ATOM 2338 O O . PRO A 1 295 ? 73.746 9.221 -47.031 1.00 38.78 295 PRO A O 1
ATOM 2341 N N . ARG A 1 296 ? 71.929 9.551 -45.740 1.00 28.95 296 ARG A N 1
ATOM 2342 C CA . ARG A 1 296 ? 70.838 9.826 -46.729 1.00 28.95 296 ARG A CA 1
ATOM 2343 C C . ARG A 1 296 ? 69.483 9.489 -46.075 1.00 28.95 296 ARG A C 1
ATOM 2345 O O . ARG A 1 296 ? 69.438 8.592 -45.255 1.00 28.95 296 ARG A O 1
ATOM 2352 N N . SER A 1 297 ? 68.327 10.092 -46.349 1.00 30.91 297 SER A N 1
ATOM 2353 C CA . SER A 1 297 ? 67.900 11.263 -47.122 1.00 30.91 297 SER A CA 1
ATOM 2354 C C . SER A 1 297 ? 66.497 11.646 -46.626 1.00 30.91 297 SER A C 1
ATOM 2356 O O . SER A 1 297 ? 65.667 10.771 -46.393 1.00 30.91 297 SER A O 1
ATOM 2358 N N . ARG A 1 298 ? 66.216 12.946 -46.511 1.00 31.44 298 ARG A N 1
ATOM 2359 C CA . ARG A 1 298 ? 64.883 13.499 -46.229 1.00 31.44 298 ARG A CA 1
ATOM 2360 C C . ARG A 1 298 ? 63.902 13.207 -47.371 1.00 31.44 298 ARG A C 1
ATOM 2362 O O . ARG A 1 298 ? 64.229 13.471 -48.526 1.00 31.44 298 ARG A O 1
ATOM 2369 N N . ARG A 1 299 ? 62.655 12.862 -47.037 1.00 32.34 299 ARG A N 1
ATOM 2370 C CA . ARG A 1 299 ? 61.490 13.279 -47.831 1.00 32.34 299 ARG A CA 1
ATOM 2371 C C . ARG A 1 299 ? 60.299 13.570 -46.918 1.00 32.34 299 ARG A C 1
ATOM 2373 O O . ARG A 1 299 ? 59.993 12.815 -46.007 1.00 32.34 299 ARG A O 1
ATOM 2380 N N . SER A 1 300 ? 59.716 14.737 -47.146 1.00 32.59 300 SER A N 1
ATOM 2381 C CA . SER A 1 300 ? 58.643 15.393 -46.405 1.00 32.59 300 SER A CA 1
ATOM 2382 C C . SER A 1 300 ? 57.321 15.352 -47.185 1.00 32.59 300 SER A C 1
ATOM 2384 O O . SER A 1 300 ? 57.335 15.059 -48.380 1.00 32.59 300 SER A O 1
ATOM 2386 N N . ARG A 1 301 ? 56.242 15.791 -46.503 1.00 33.91 301 ARG A N 1
ATOM 2387 C CA . ARG A 1 301 ? 54.848 16.089 -46.936 1.00 33.91 301 ARG A CA 1
ATOM 2388 C C . ARG A 1 301 ? 53.834 14.992 -46.586 1.00 33.91 301 ARG A C 1
ATOM 2390 O O . ARG A 1 301 ? 54.113 13.828 -46.791 1.00 33.91 301 ARG A O 1
ATOM 2397 N N . SER A 1 302 ? 52.627 15.283 -46.099 1.00 34.19 302 SER A N 1
ATOM 2398 C CA . SER A 1 302 ? 51.973 16.541 -45.693 1.00 34.19 302 SER A CA 1
ATOM 2399 C C . SER A 1 302 ? 50.670 16.205 -44.958 1.00 34.19 302 SER A C 1
ATOM 2401 O O . SER A 1 302 ? 49.969 15.275 -45.344 1.00 34.19 302 SER A O 1
ATOM 2403 N N . LYS A 1 303 ? 50.334 17.012 -43.9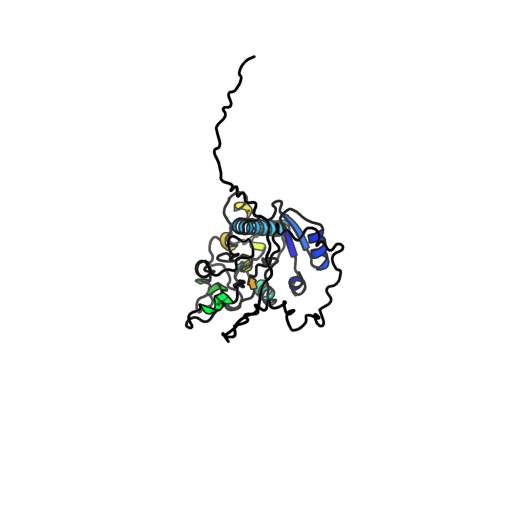47 1.00 35.47 303 LYS A N 1
ATOM 2404 C CA . LYS A 1 303 ? 49.047 17.044 -43.236 1.00 35.47 303 LYS A CA 1
ATOM 2405 C C . LYS A 1 303 ? 47.888 17.393 -44.183 1.00 35.47 303 LYS A C 1
ATOM 2407 O O . LYS A 1 303 ? 48.033 18.315 -44.985 1.00 35.47 303 LYS A O 1
ATOM 2412 N N . LYS A 1 304 ? 46.711 16.793 -43.982 1.00 33.62 304 LYS A N 1
ATOM 2413 C CA . LYS A 1 304 ? 45.426 17.450 -44.271 1.00 33.62 304 LYS A CA 1
ATOM 2414 C C . LYS A 1 304 ? 44.426 17.173 -43.149 1.00 33.62 304 LYS A C 1
ATOM 2416 O O . LYS A 1 304 ? 44.302 16.055 -42.669 1.00 33.62 304 LYS A O 1
ATOM 2421 N N . LYS A 1 305 ? 43.817 18.270 -42.711 1.00 32.69 305 LYS A N 1
ATOM 2422 C CA . LYS A 1 305 ? 42.925 18.458 -41.570 1.00 32.69 305 LYS A CA 1
ATOM 2423 C C . LYS A 1 305 ? 41.495 18.536 -42.120 1.00 32.69 305 LYS A C 1
ATOM 2425 O O . LYS A 1 305 ? 41.298 19.127 -43.180 1.00 32.69 305 LYS A O 1
ATOM 2430 N N . HIS A 1 306 ? 40.551 17.926 -41.414 1.00 31.84 306 HIS A N 1
ATOM 2431 C CA . HIS A 1 306 ? 39.108 18.042 -41.626 1.00 31.84 306 HIS A CA 1
ATOM 2432 C C . HIS A 1 306 ? 38.611 19.420 -41.166 1.00 31.84 306 HIS A C 1
ATOM 2434 O O . HIS A 1 306 ? 39.077 19.883 -40.127 1.00 31.84 306 HIS A O 1
ATOM 2440 N N . ASP A 1 307 ? 37.661 20.019 -41.893 1.00 29.17 307 ASP A N 1
ATOM 2441 C CA . ASP A 1 307 ? 36.559 20.797 -41.305 1.00 29.17 307 ASP A CA 1
ATOM 2442 C C . ASP A 1 307 ? 35.420 21.067 -42.316 1.00 29.17 307 ASP A C 1
ATOM 2444 O O . ASP A 1 307 ? 35.512 20.697 -43.484 1.00 29.17 307 ASP A O 1
ATOM 2448 N N . THR A 1 308 ? 34.332 21.660 -41.826 1.00 30.00 308 THR A N 1
ATOM 2449 C CA . THR A 1 308 ? 32.937 21.195 -41.943 1.00 30.00 308 THR A CA 1
ATOM 2450 C C . THR A 1 308 ? 31.988 22.138 -42.727 1.00 30.00 308 THR A C 1
ATOM 2452 O O . THR A 1 308 ? 32.220 23.338 -42.763 1.00 30.00 308 THR A O 1
ATOM 2455 N N . LYS A 1 309 ? 30.855 21.577 -43.218 1.00 29.31 309 LYS A N 1
ATOM 2456 C CA . LYS A 1 309 ? 29.505 22.166 -43.499 1.00 29.31 309 LYS A CA 1
ATOM 2457 C C . LYS A 1 309 ? 29.319 23.229 -44.602 1.00 29.31 309 LYS A C 1
ATOM 2459 O O . LYS A 1 309 ? 29.895 24.295 -44.502 1.00 29.31 309 LYS A O 1
ATOM 2464 N N . VAL A 1 310 ? 28.330 23.005 -45.491 1.00 30.72 310 VAL A N 1
ATOM 2465 C CA . VAL A 1 310 ? 27.091 23.817 -45.667 1.00 30.72 310 VAL A CA 1
ATOM 2466 C C . VAL A 1 310 ? 26.017 22.942 -46.351 1.00 30.72 310 VAL A C 1
ATOM 2468 O O . VAL A 1 310 ? 26.295 22.280 -47.345 1.00 30.72 310 VAL A O 1
ATOM 2471 N N . ILE A 1 311 ? 24.800 22.932 -45.795 1.00 30.09 311 ILE A N 1
ATOM 2472 C CA . ILE A 1 311 ? 23.586 22.294 -46.336 1.00 30.09 311 ILE A CA 1
ATOM 2473 C C . ILE A 1 311 ? 22.883 23.305 -47.251 1.00 30.09 311 ILE A C 1
ATOM 2475 O O . ILE A 1 311 ? 22.601 24.421 -46.819 1.00 30.09 311 ILE A O 1
ATOM 2479 N N . GLY A 1 312 ? 22.613 22.907 -48.496 1.00 29.23 312 GLY A N 1
ATOM 2480 C CA . GLY A 1 312 ? 21.861 23.672 -49.489 1.00 29.23 312 GLY A CA 1
ATOM 2481 C C . GLY A 1 312 ? 20.499 23.037 -49.771 1.00 29.23 312 GLY A C 1
ATOM 2482 O O . GLY A 1 312 ? 20.397 21.837 -50.002 1.00 29.23 312 GLY A O 1
ATOM 2483 N N . VAL A 1 313 ? 19.481 23.887 -49.718 1.00 29.41 313 VAL A N 1
ATOM 2484 C CA . VAL A 1 313 ? 18.050 23.688 -49.971 1.00 29.41 313 VAL A CA 1
ATOM 2485 C C . VAL A 1 313 ? 17.773 23.090 -51.357 1.00 29.41 313 VAL A C 1
ATOM 2487 O O . VAL A 1 313 ? 18.304 23.590 -52.345 1.00 29.41 313 VAL A O 1
ATOM 2490 N N . GLN A 1 314 ? 16.864 22.112 -51.450 1.00 30.83 314 GLN A N 1
ATOM 2491 C CA . GLN A 1 314 ? 16.155 21.810 -52.697 1.00 30.83 314 GLN A CA 1
ATOM 2492 C C . GLN A 1 314 ? 14.661 21.559 -52.464 1.00 30.83 314 GLN A C 1
ATOM 2494 O O . GLN A 1 314 ? 14.231 20.872 -51.540 1.00 30.83 314 GLN A O 1
ATOM 2499 N N . VAL A 1 315 ? 13.924 22.235 -53.335 1.00 30.09 315 VAL A N 1
ATOM 2500 C CA . VAL A 1 315 ? 12.491 22.483 -53.448 1.00 30.09 315 VAL A CA 1
ATOM 2501 C C . VAL A 1 315 ? 11.720 21.213 -53.807 1.00 30.09 315 VAL A C 1
ATOM 2503 O O . VAL A 1 315 ? 12.153 20.442 -54.659 1.00 30.09 315 VAL A O 1
ATOM 2506 N N . SER A 1 316 ? 10.544 21.046 -53.200 1.00 29.64 316 SER A N 1
ATOM 2507 C CA . SER A 1 316 ? 9.485 20.154 -53.672 1.00 29.64 316 SER A CA 1
ATOM 2508 C C . SER A 1 316 ? 8.353 21.006 -54.245 1.00 29.64 316 SER A C 1
ATOM 2510 O O . SER A 1 316 ? 7.869 21.927 -53.590 1.00 29.64 316 SER A O 1
ATOM 2512 N N . THR A 1 317 ? 7.943 20.715 -55.476 1.00 30.66 317 THR A N 1
ATOM 2513 C CA . THR A 1 317 ? 6.709 21.235 -56.073 1.00 30.66 317 THR A CA 1
ATOM 2514 C C . THR A 1 317 ? 5.853 20.066 -56.521 1.00 30.66 317 THR A C 1
ATOM 2516 O O . THR A 1 317 ? 6.299 19.196 -57.267 1.00 30.66 317 THR A O 1
ATOM 2519 N N . TYR A 1 318 ? 4.635 20.082 -55.991 1.00 30.69 318 TYR A N 1
ATOM 2520 C CA . TYR A 1 318 ? 3.498 19.232 -56.295 1.00 30.69 318 TYR A CA 1
ATOM 2521 C C . TYR A 1 318 ? 3.092 19.316 -57.772 1.00 30.69 318 TYR A C 1
ATOM 2523 O O . TYR A 1 318 ? 3.145 20.384 -58.381 1.00 30.69 318 TYR A O 1
ATOM 2531 N N . SER A 1 319 ? 2.633 18.185 -58.301 1.00 29.39 319 SER A N 1
ATOM 2532 C CA . SER A 1 319 ? 1.928 18.045 -59.573 1.00 29.39 319 SER A CA 1
ATOM 2533 C C . SER A 1 319 ? 0.418 17.938 -59.330 1.00 29.39 319 SER A C 1
ATOM 2535 O O . SER A 1 319 ? -0.014 17.081 -58.559 1.00 29.39 319 SER A O 1
ATOM 2537 N N . GLU A 1 320 ? -0.361 18.762 -60.029 1.00 33.81 320 GLU A N 1
ATOM 2538 C CA . GLU A 1 320 ? -1.801 18.601 -60.267 1.00 33.81 320 GLU A CA 1
ATOM 2539 C C . GLU A 1 320 ? -2.048 18.290 -61.758 1.00 33.81 320 GLU A C 1
ATOM 2541 O O . GLU A 1 320 ? -1.285 18.754 -62.607 1.00 33.81 320 GLU A O 1
ATOM 2546 N N . GLN A 1 321 ? -3.162 17.585 -62.023 1.00 34.56 321 GLN A N 1
ATOM 2547 C CA . GLN A 1 321 ? -3.801 17.248 -63.318 1.00 34.56 321 GLN A CA 1
ATOM 2548 C C . GLN A 1 321 ? -3.093 16.127 -64.110 1.00 34.56 321 GLN A C 1
ATOM 2550 O O . GLN A 1 321 ? -1.907 16.215 -64.404 1.00 34.56 321 GLN A O 1
ATOM 2555 N N . ASN A 1 322 ? -3.733 15.000 -64.444 1.00 33.38 322 ASN A N 1
ATOM 2556 C CA . ASN A 1 322 ? -5.099 14.738 -64.928 1.00 33.38 322 ASN A CA 1
ATOM 2557 C C . ASN A 1 322 ? -5.578 13.361 -64.444 1.00 33.38 322 ASN A C 1
ATOM 2559 O O . ASN A 1 322 ? -4.730 12.440 -64.418 1.00 33.38 322 ASN A O 1
#

Sequence (322 aa):
MHALMLVPYDLVWIVVEAGGVTNETASIIAKSGLRTIHVGFSQRMPNSWEARHKLESRMRLHALRIVRKEKLDGVVVFADDSNMHSMELFDEAQNVNWIGAVSVGILLHSDESSYMVQSEEEGASMPVQGPACNATDKLVGWHTFNSLQYTGRSAVYIDDRAPVLPRKLEWSGFVLNSRLVWKDVDGKPEWVKDLDKFDGVDEEIETPLSLLKSTSVVEPLGNCGRQVLLWWLRVEARTDSKFPSRWIIDPPLDITIPSKRSPWPDAPPELPSNEKVLTNTQEQTNKPSTRTKSPRSRRSRSKKKHDTKVIGVQVSTYSEQN

InterPro domains:
  IPR005027 Glycosyl transferase, family 43 [PF03360] (1-236)
  IPR005027 Glycosyl transferase, family 43 [PTHR10896] (1-257)
  IPR029044 Nucleotide-diphospho-sugar transferases [G3DSA:3.90.550.10] (1-246)
  IPR029044 Nucleotide-diphospho-sugar transferases [SSF53448] (1-255)

Radius of gyration: 31.56 Å; chains: 1; bounding box: 111×48×89 Å

Organism: Glycine soja (NCBI:txid3848)

pLDDT: mean 73.54, std 24.01, range [25.56, 98.19]

Secondary structure (DSSP, 8-state):
-HHHHT--S--EEEEEEETS--HHHHHHHHTT-SEEEEEEESSPPPSSHHHHHHHHHHHHHHHHHHHHHTT--SEEE---TT-EE-THHHHHHHT-SSEEE-EEEE-----GGGGGG--TTS--PPPEEEEEE-TTS-EEEEE---GGGTTT-S---TT-SS-----SS-GGGEEEEGGGG-SS-TT--TTBPPGGGGSS------SGGGGBS-GGG-EEHHHHHTSEEEEE------TT----TT---SSPP------S-----SS---PPP-------------------------------------------------

Foldseek 3Di:
DVLQLPQPDQDEAEAEAECWDDPVVVVVVVVSVHRYHYTYDNHHQDQDLVVNLLVVVVSVLVVLVVCQVVVPFAKDADDDPFKDFASVVSVLLRPDPFKEFAKEFEDADFDPVLVVPDDPPDPPDTQIWIFDDDPVLAGDDIRFDDCVVCVVGHDPDPPDPDHDDAGRDAQNRMMGGSVQAYDDDDPNDPQFAHSVVVVDDPPRCSYPCVRGNDPSSYRQTDSNNPDHRMYDDDDDDRPPPCDPPPPDDPPDDPDPDPCPDDPDPPDDPDDDDPPPPPDDDDDDDDDDDDDDDDDDDDDDDDDDDDDDDDDDDDDDDDDDDD